Protein AF-W7V278-F1 (afdb_monomer)

pLDDT: mean 83.69, std 14.89, range [32.47, 97.81]

Nearest PDB structures (foldseek):
  5o3w-assembly1_A  TM=3.549E-01  e=1.346E+00  Gypsophila vaccaria
  7jwg-assembly1_C  TM=3.501E-01  e=4.110E+00  Borreliella burgdorferi B31
  8j62-assembly1_H  TM=4.072E-01  e=6.076E+00  Homo sapiens

Foldseek 3Di:
DVVVVVVVVVVVVVVVVVVVVVVVQVQLQDWDWDWEQDPVGWIWIWTAGSRNQWIKIDTPPDRDIDIDRDDDDNVQWAWDDDDPFKTWIWRAPPDPVSAQIKIWMDGVVVRDTDIATDHDLPDPDDADDPVVLLVLQQQCLVALVSLQRRLVSNCLVPVVVLVVVLVCLVVVVCPPCVSRNDDPVVSVVPPSSVSSSCSSVVVNVVCVVVVSPVDD

Sequence (216 aa):
MKNSIYCTKKTLFILITALI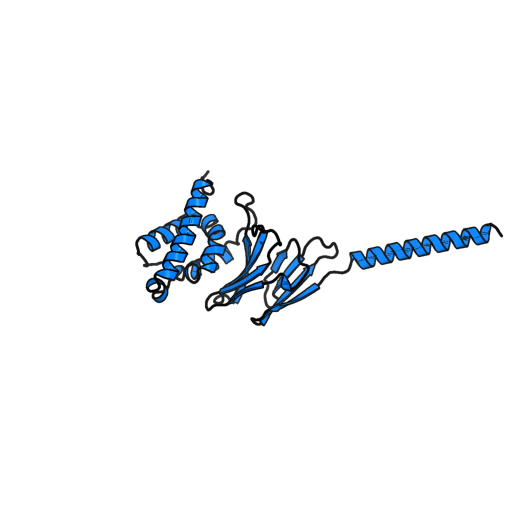VTFIFTGCFVSRTIKIKTEYGDHFTVSCDSLGELYVLRDDNSYFYADLDYFSDKDQLKAVCDNQYIRCYLISDTLEDGYKDLYILKIKEYDEFFSVICGDEKNKSDYMGKENAEKVKRVFLCDDLLVEICIVDLDYLYHDEMVDILDKLTNHEYEELEKYGLTKEMTEDTESLNKKITLIKNWLIKAEINGLHSYD

Structure (mmCIF, N/CA/C/O backbone):
data_AF-W7V278-F1
#
_entry.id   AF-W7V278-F1
#
loop_
_atom_site.group_PDB
_atom_site.id
_atom_site.type_symbol
_atom_site.label_atom_id
_atom_site.label_alt_id
_atom_site.label_comp_id
_atom_site.label_asym_id
_atom_site.label_entity_id
_atom_site.label_seq_id
_atom_site.pdbx_PDB_ins_code
_atom_site.Cartn_x
_atom_site.Cartn_y
_atom_site.Cartn_z
_atom_site.occupancy
_atom_site.B_iso_or_equiv
_atom_site.auth_seq_id
_atom_site.auth_comp_id
_atom_site.auth_asym_id
_atom_site.auth_atom_id
_atom_site.pdbx_PDB_model_num
ATOM 1 N N . MET A 1 1 ? 58.084 0.693 -51.502 1.00 48.91 1 MET A N 1
ATOM 2 C CA . MET A 1 1 ? 57.141 -0.300 -50.924 1.00 48.91 1 MET A CA 1
ATOM 3 C C . MET A 1 1 ? 56.893 -0.162 -49.414 1.00 48.91 1 MET A C 1
ATOM 5 O O . MET A 1 1 ? 55.762 -0.387 -49.013 1.00 48.91 1 MET A O 1
ATOM 9 N N . LYS A 1 2 ? 57.855 0.259 -48.568 1.00 43.94 2 LYS A N 1
ATOM 10 C CA . LYS A 1 2 ? 57.629 0.427 -47.107 1.00 43.94 2 LYS A CA 1
ATOM 11 C C . LYS A 1 2 ? 56.559 1.472 -46.719 1.00 43.94 2 LYS A C 1
ATOM 13 O O . LYS A 1 2 ? 55.797 1.224 -45.792 1.00 43.94 2 LYS A O 1
ATOM 18 N N . ASN A 1 3 ? 56.442 2.585 -47.452 1.00 48.50 3 ASN A N 1
ATOM 19 C CA . ASN A 1 3 ? 55.487 3.662 -47.121 1.00 48.50 3 ASN A CA 1
ATOM 20 C C . ASN A 1 3 ? 54.017 3.316 -47.426 1.00 48.50 3 ASN A C 1
ATOM 22 O O . ASN A 1 3 ? 53.125 3.796 -46.735 1.00 48.50 3 ASN A O 1
ATOM 26 N N . SER A 1 4 ? 53.762 2.453 -48.416 1.00 48.84 4 SER A N 1
ATOM 27 C CA . SER A 1 4 ? 52.403 2.019 -48.776 1.00 48.84 4 SER A CA 1
ATOM 28 C C . SER A 1 4 ? 51.808 1.106 -47.697 1.00 48.84 4 SER A C 1
ATOM 30 O O . SER A 1 4 ? 50.702 1.358 -47.237 1.00 48.84 4 SER A O 1
ATOM 32 N N . ILE A 1 5 ? 52.590 0.146 -47.187 1.00 51.88 5 ILE A N 1
ATOM 33 C CA . ILE A 1 5 ? 52.165 -0.783 -46.124 1.00 51.88 5 ILE A CA 1
ATOM 34 C C . ILE A 1 5 ? 51.910 -0.045 -44.795 1.00 51.88 5 ILE A C 1
ATOM 36 O O . ILE A 1 5 ? 51.002 -0.402 -44.046 1.00 51.88 5 ILE A O 1
ATOM 40 N N . TYR A 1 6 ? 52.689 1.002 -44.498 1.00 51.03 6 TYR A N 1
ATOM 41 C CA . TYR A 1 6 ? 52.523 1.811 -43.283 1.00 51.03 6 TYR A CA 1
ATOM 42 C C . TYR A 1 6 ? 51.236 2.651 -43.312 1.00 51.03 6 TYR A C 1
ATOM 44 O O . TYR A 1 6 ? 50.580 2.812 -42.284 1.00 51.03 6 TYR A O 1
ATOM 52 N N . CYS A 1 7 ? 50.852 3.144 -44.495 1.00 53.34 7 CYS A N 1
ATOM 53 C CA . CYS A 1 7 ? 49.608 3.883 -44.703 1.00 53.34 7 CYS A CA 1
ATOM 54 C C . CYS A 1 7 ? 48.388 2.965 -44.516 1.00 53.34 7 CYS A C 1
ATOM 56 O O . CYS A 1 7 ? 47.494 3.283 -43.738 1.00 53.34 7 CYS A O 1
ATOM 58 N N . THR A 1 8 ? 48.415 1.763 -45.106 1.00 63.44 8 THR A N 1
ATOM 59 C CA . THR A 1 8 ? 47.327 0.775 -44.991 1.00 63.44 8 THR A CA 1
ATOM 60 C C . THR A 1 8 ? 47.098 0.309 -43.550 1.00 63.44 8 THR A C 1
ATOM 62 O O . THR A 1 8 ? 45.954 0.188 -43.120 1.00 63.44 8 THR A O 1
ATOM 65 N N . LYS A 1 9 ? 48.168 0.099 -42.766 1.00 69.38 9 LYS A N 1
ATOM 66 C CA . LYS A 1 9 ? 48.057 -0.282 -41.345 1.00 69.38 9 LYS A CA 1
ATOM 67 C C . LYS A 1 9 ? 47.453 0.827 -40.477 1.00 69.38 9 LYS A C 1
ATOM 69 O O . LYS A 1 9 ? 46.659 0.527 -39.592 1.00 69.38 9 LYS A O 1
ATOM 74 N N . LYS A 1 10 ? 47.793 2.096 -40.738 1.00 72.25 10 LYS A N 1
ATOM 75 C CA . LYS A 1 10 ? 47.199 3.246 -40.034 1.00 72.25 10 LYS A CA 1
ATOM 76 C C . LYS A 1 10 ? 45.716 3.402 -40.358 1.00 72.25 10 LYS A C 1
ATOM 78 O O . LYS A 1 10 ? 44.924 3.575 -39.442 1.00 72.25 10 LYS A O 1
ATOM 83 N N . THR A 1 11 ? 45.335 3.289 -41.629 1.00 77.88 11 THR A N 1
ATOM 84 C CA . THR A 1 11 ? 43.926 3.360 -42.044 1.00 77.88 11 THR A CA 1
ATOM 85 C C . THR A 1 11 ? 43.100 2.226 -41.437 1.00 77.88 11 THR A C 1
ATOM 87 O O . THR A 1 11 ? 42.004 2.474 -40.946 1.00 77.88 11 THR A O 1
ATOM 90 N N . LEU A 1 12 ? 43.642 1.002 -41.396 1.00 82.19 12 LEU A N 1
ATOM 91 C CA . LEU A 1 12 ? 42.982 -0.142 -40.763 1.00 82.19 12 LEU A CA 1
ATOM 92 C C . LEU A 1 12 ? 42.798 0.062 -39.252 1.00 82.19 12 LEU A C 1
ATOM 94 O O . LEU A 1 12 ? 41.722 -0.204 -38.731 1.00 82.19 12 LEU A O 1
ATOM 98 N N . PHE A 1 13 ? 43.818 0.574 -38.557 1.00 83.44 13 PHE A N 1
ATOM 99 C CA . PHE A 1 13 ? 43.720 0.886 -37.130 1.00 83.44 13 PHE A CA 1
ATOM 100 C C . PHE A 1 13 ? 42.654 1.954 -36.851 1.00 83.44 13 PHE A C 1
ATOM 102 O O . PHE A 1 13 ? 41.833 1.770 -35.964 1.00 83.44 13 PHE A O 1
ATOM 109 N N . ILE A 1 14 ? 42.609 3.030 -37.645 1.00 85.75 14 ILE A N 1
ATOM 110 C CA . ILE A 1 14 ? 41.585 4.080 -37.512 1.00 85.75 14 ILE A CA 1
ATOM 111 C C . ILE A 1 14 ? 40.179 3.506 -37.725 1.00 85.75 14 ILE A C 1
ATOM 113 O O . ILE A 1 14 ? 39.280 3.825 -36.956 1.00 85.75 14 ILE A O 1
ATOM 117 N N . LEU A 1 15 ? 39.993 2.636 -38.722 1.00 85.81 15 LEU A N 1
ATOM 118 C CA . LEU A 1 15 ? 38.709 1.979 -38.987 1.00 85.81 15 LEU A CA 1
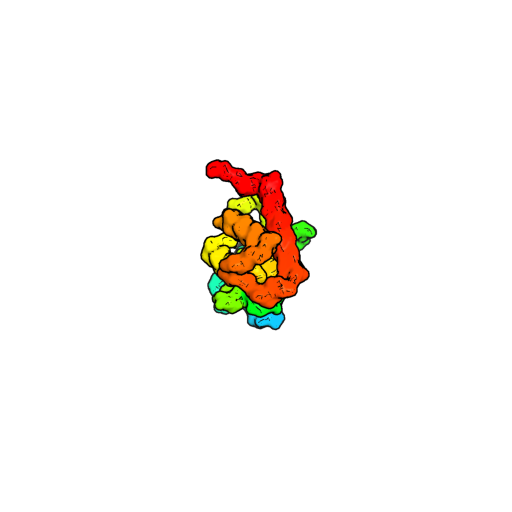ATOM 119 C C . LEU A 1 15 ? 38.277 1.048 -37.850 1.00 85.81 15 LEU A C 1
ATOM 121 O O . LEU A 1 15 ? 37.114 1.078 -37.464 1.00 85.81 15 LEU A O 1
ATOM 125 N N . ILE A 1 16 ? 39.197 0.255 -37.293 1.00 87.06 16 ILE A N 1
ATOM 126 C CA . ILE A 1 16 ? 38.908 -0.627 -36.152 1.00 87.06 16 ILE A CA 1
ATOM 127 C C . ILE A 1 16 ? 38.540 0.204 -34.920 1.00 87.06 16 ILE A C 1
ATOM 129 O O . ILE A 1 16 ? 37.538 -0.081 -34.274 1.00 87.06 16 ILE A O 1
ATOM 133 N N . THR A 1 17 ? 39.296 1.263 -34.620 1.00 84.56 17 THR A N 1
ATOM 134 C CA . THR A 1 17 ? 38.994 2.152 -33.491 1.00 84.56 17 THR A CA 1
ATOM 135 C C . THR A 1 17 ? 37.662 2.870 -33.691 1.00 84.56 17 THR A C 1
ATOM 137 O O . THR A 1 17 ? 36.876 2.941 -32.755 1.00 84.56 17 THR A O 1
ATOM 140 N N . ALA A 1 18 ? 37.359 3.341 -34.905 1.00 84.94 18 ALA A N 1
ATOM 141 C CA . ALA A 1 18 ? 36.064 3.938 -35.223 1.00 84.94 18 ALA A CA 1
ATOM 142 C C . ALA A 1 18 ? 34.916 2.934 -35.046 1.00 84.94 18 ALA A C 1
ATOM 144 O O . ALA A 1 18 ? 33.911 3.287 -34.448 1.00 84.94 18 ALA A O 1
ATOM 145 N N . LEU A 1 19 ? 35.081 1.680 -35.479 1.00 84.94 19 LEU A N 1
ATOM 146 C CA . LEU A 1 19 ? 34.098 0.610 -35.273 1.00 84.94 19 LEU A CA 1
ATOM 147 C C . LEU A 1 19 ? 33.881 0.287 -33.794 1.00 84.94 19 LEU A C 1
ATOM 149 O O . LEU A 1 19 ? 32.740 0.122 -33.382 1.00 84.94 19 LEU A O 1
ATOM 153 N N . ILE A 1 20 ? 34.949 0.225 -32.995 1.00 83.94 20 ILE A N 1
ATOM 154 C CA . ILE A 1 20 ? 34.859 0.003 -31.545 1.00 83.94 20 ILE A CA 1
ATOM 155 C C . ILE A 1 20 ? 34.142 1.178 -30.878 1.00 83.94 20 ILE A C 1
ATOM 157 O O . ILE A 1 20 ? 33.244 0.959 -30.075 1.00 83.94 20 ILE A O 1
ATOM 161 N N . VAL A 1 21 ? 34.486 2.416 -31.244 1.00 81.31 21 VAL A N 1
ATOM 162 C CA . VAL A 1 21 ? 33.807 3.618 -30.745 1.00 81.31 21 VAL A CA 1
ATOM 163 C C . VAL A 1 21 ? 32.337 3.599 -31.154 1.00 81.31 21 VAL A C 1
ATOM 165 O O . VAL A 1 21 ? 31.481 3.757 -30.300 1.00 81.31 21 VAL A O 1
ATOM 168 N N . THR A 1 22 ? 32.003 3.329 -32.416 1.00 78.88 22 THR A N 1
ATOM 169 C CA . THR A 1 22 ? 30.605 3.225 -32.848 1.00 78.88 22 THR A CA 1
ATOM 170 C C . THR A 1 22 ? 29.873 2.113 -32.105 1.00 78.88 22 THR A C 1
ATOM 172 O O . THR A 1 22 ? 28.774 2.367 -31.643 1.00 78.88 22 THR A O 1
ATOM 175 N N . PHE A 1 23 ? 30.477 0.935 -31.924 1.00 74.75 23 PHE A N 1
ATOM 176 C CA . PHE A 1 23 ? 29.878 -0.190 -31.199 1.00 74.75 23 PHE A CA 1
ATOM 177 C C . PHE A 1 23 ? 29.612 0.146 -29.724 1.00 74.75 23 PHE A C 1
ATOM 179 O O . PHE A 1 23 ? 28.499 -0.068 -29.245 1.00 74.75 23 PHE A O 1
ATOM 186 N N . ILE A 1 24 ? 30.597 0.735 -29.033 1.00 69.62 24 ILE A N 1
ATOM 187 C CA . ILE A 1 24 ? 30.465 1.200 -27.645 1.00 69.62 24 ILE A CA 1
ATOM 188 C C . ILE A 1 24 ? 29.371 2.264 -27.555 1.00 69.62 24 ILE A C 1
ATOM 190 O O . ILE A 1 24 ? 28.463 2.125 -26.748 1.00 69.62 24 ILE A O 1
ATOM 194 N N . PHE A 1 25 ? 29.391 3.280 -28.422 1.00 65.75 25 PHE A N 1
ATOM 195 C CA . PHE A 1 25 ? 28.380 4.337 -28.411 1.00 65.75 25 PHE A CA 1
ATOM 196 C C . PHE A 1 25 ? 26.988 3.772 -28.729 1.00 65.75 25 PHE A C 1
ATOM 198 O O . PHE A 1 25 ? 26.041 4.064 -28.015 1.00 65.75 25 PHE A O 1
ATOM 205 N N . THR A 1 26 ? 26.832 2.889 -29.717 1.00 64.31 26 THR A N 1
ATOM 206 C CA . THR A 1 26 ? 25.523 2.275 -29.993 1.00 64.31 26 THR A CA 1
ATOM 207 C C . THR A 1 26 ? 25.019 1.401 -28.850 1.00 64.31 26 THR A C 1
ATOM 209 O O . THR A 1 26 ? 23.813 1.345 -28.664 1.00 64.31 26 THR A O 1
ATOM 212 N N . GLY A 1 27 ? 25.902 0.752 -28.081 1.00 57.94 27 GLY 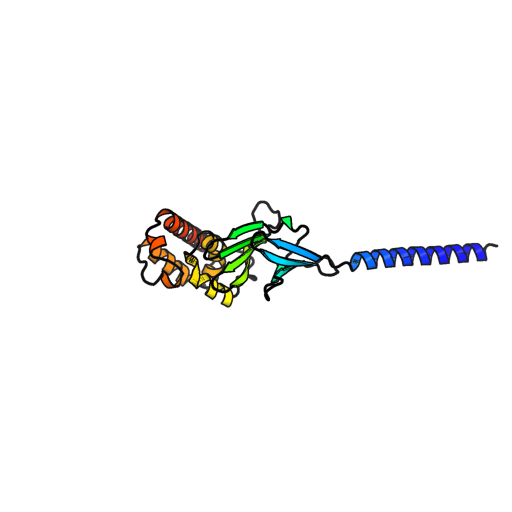A N 1
ATOM 213 C CA . GLY A 1 27 ? 25.526 -0.027 -26.896 1.00 57.94 27 GLY A CA 1
ATOM 214 C C . GLY A 1 27 ? 25.194 0.840 -25.676 1.00 57.94 27 GLY A C 1
ATOM 215 O O . GLY A 1 27 ? 24.276 0.511 -24.936 1.00 57.94 27 GLY A O 1
ATOM 216 N N . CYS A 1 28 ? 25.885 1.971 -25.510 1.00 54.75 28 CYS A N 1
ATOM 217 C CA . CYS A 1 28 ? 25.692 2.935 -24.420 1.00 54.75 28 CYS A CA 1
ATOM 218 C C . CYS A 1 28 ? 24.519 3.912 -24.631 1.00 54.75 28 CYS A C 1
ATOM 220 O O . CYS A 1 28 ? 24.330 4.794 -23.807 1.00 54.75 28 CYS A O 1
ATOM 222 N N . PHE A 1 29 ? 23.763 3.823 -25.731 1.00 54.62 29 PHE A N 1
ATOM 223 C CA . PHE A 1 29 ? 22.619 4.714 -25.997 1.00 54.62 29 PHE A CA 1
ATOM 224 C C . PHE A 1 29 ? 21.306 3.967 -26.259 1.00 54.62 29 PHE A C 1
ATOM 226 O O . PHE A 1 29 ? 20.339 4.569 -26.729 1.00 54.62 29 PHE A O 1
ATOM 233 N N . VAL A 1 30 ? 21.231 2.667 -25.957 1.00 56.81 30 VAL A N 1
ATOM 234 C CA . VAL A 1 30 ? 19.964 1.932 -26.055 1.00 56.81 30 VAL A CA 1
ATOM 235 C C . VAL A 1 30 ? 19.192 2.116 -24.755 1.00 56.81 30 VAL A C 1
ATOM 237 O O . VAL A 1 30 ? 19.409 1.386 -23.792 1.00 56.81 30 VAL A O 1
ATOM 240 N N . SER A 1 31 ? 18.266 3.074 -24.732 1.00 64.56 31 SER A N 1
ATOM 241 C CA . SER A 1 31 ? 17.272 3.139 -23.663 1.00 64.56 31 SER A CA 1
ATOM 242 C C . SER A 1 31 ? 16.451 1.848 -23.670 1.00 64.56 31 SER A C 1
ATOM 244 O O . SER A 1 31 ? 15.816 1.477 -24.664 1.00 64.56 31 SER A O 1
ATOM 246 N N . ARG A 1 32 ? 16.487 1.112 -22.558 1.00 75.50 32 ARG A N 1
ATOM 247 C CA . ARG A 1 32 ? 15.701 -0.113 -22.415 1.00 75.50 32 ARG A CA 1
ATOM 248 C C . ARG A 1 32 ? 14.285 0.276 -22.018 1.00 75.50 32 ARG A C 1
ATOM 250 O O . ARG A 1 32 ? 14.091 0.926 -21.000 1.00 75.50 32 ARG A O 1
ATOM 257 N N . THR A 1 33 ? 13.303 -0.111 -22.825 1.00 88.81 33 THR A N 1
ATOM 258 C CA . THR A 1 33 ? 11.882 0.099 -22.517 1.00 88.81 33 THR A CA 1
ATOM 259 C C . THR A 1 33 ? 11.187 -1.250 -22.411 1.00 88.81 33 THR A C 1
ATOM 261 O O . THR A 1 33 ? 11.252 -2.053 -23.343 1.00 88.81 33 THR A O 1
ATOM 264 N N . ILE A 1 34 ? 10.513 -1.497 -21.293 1.00 91.44 34 ILE A N 1
ATOM 265 C CA . ILE A 1 34 ? 9.701 -2.689 -21.047 1.00 91.44 34 ILE A CA 1
ATOM 266 C C . ILE A 1 34 ? 8.262 -2.228 -20.850 1.00 91.44 34 ILE A C 1
ATOM 268 O O . ILE A 1 34 ? 7.989 -1.368 -20.021 1.00 91.44 34 ILE A O 1
ATOM 272 N N . LYS A 1 35 ? 7.340 -2.799 -21.625 1.00 94.81 35 LYS A N 1
ATOM 273 C CA . LYS A 1 35 ? 5.903 -2.546 -21.487 1.00 94.81 35 LYS A CA 1
ATOM 274 C C . LYS A 1 35 ? 5.245 -3.720 -20.791 1.00 94.81 35 LYS A C 1
ATOM 276 O O . LYS A 1 35 ? 5.479 -4.870 -21.167 1.00 94.81 35 LYS A O 1
ATOM 281 N N . ILE A 1 36 ? 4.406 -3.421 -19.815 1.00 95.75 36 ILE A N 1
ATOM 282 C CA . ILE A 1 36 ? 3.750 -4.390 -18.953 1.00 95.75 36 ILE A CA 1
ATOM 283 C C . ILE A 1 36 ? 2.252 -4.144 -19.047 1.00 95.75 36 ILE A C 1
ATOM 285 O O . ILE A 1 36 ? 1.783 -3.027 -18.864 1.00 95.75 36 ILE A O 1
ATOM 289 N N . LYS A 1 37 ? 1.500 -5.202 -19.338 1.00 96.38 37 LYS A N 1
ATOM 290 C CA . LYS A 1 37 ? 0.045 -5.206 -19.229 1.00 96.38 37 LYS A CA 1
ATOM 291 C C . LYS A 1 37 ? -0.330 -6.193 -18.139 1.00 96.38 37 LYS A C 1
ATOM 293 O O . LYS A 1 37 ? -0.020 -7.377 -18.275 1.00 96.38 37 LYS A O 1
ATOM 298 N N . THR A 1 38 ? -0.954 -5.705 -17.076 1.00 94.81 38 THR A N 1
ATOM 299 C CA . THR A 1 38 ? -1.350 -6.538 -15.941 1.00 94.81 38 THR A CA 1
ATOM 300 C C . THR A 1 38 ? -2.636 -7.304 -16.243 1.00 94.81 38 THR A C 1
ATOM 302 O O . THR A 1 38 ? -3.3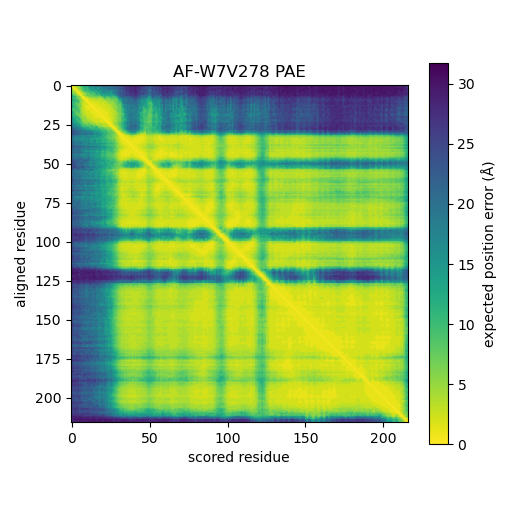66 -6.997 -17.192 1.00 94.81 38 THR A O 1
ATOM 305 N N . GLU A 1 39 ? -2.933 -8.310 -15.422 1.00 92.75 39 GLU A N 1
ATOM 306 C CA . GLU A 1 39 ? -4.180 -9.077 -15.515 1.00 92.75 39 GLU A CA 1
ATOM 307 C C . GLU A 1 39 ? -5.433 -8.223 -15.263 1.00 92.75 39 GLU A C 1
ATOM 309 O O . GLU A 1 39 ? -6.488 -8.497 -15.832 1.00 92.75 39 GLU A O 1
ATOM 314 N N . TYR A 1 40 ? -5.298 -7.134 -14.499 1.00 93.81 40 TYR A N 1
ATOM 315 C CA . TYR A 1 40 ? -6.384 -6.196 -14.209 1.00 93.81 40 TYR A CA 1
ATOM 316 C C . TYR A 1 40 ? -6.550 -5.093 -15.265 1.00 93.81 40 TYR A C 1
ATOM 318 O O . TYR A 1 40 ? -7.383 -4.200 -15.104 1.00 93.81 40 TYR A O 1
ATOM 326 N N . GLY A 1 41 ? -5.773 -5.158 -16.351 1.00 93.19 41 GLY A N 1
ATOM 327 C CA . GLY A 1 41 ? -5.852 -4.228 -17.475 1.00 93.19 41 GLY A CA 1
ATOM 328 C C . GLY A 1 41 ? -5.038 -2.945 -17.315 1.00 93.19 41 GLY A C 1
ATOM 329 O O . GLY A 1 41 ? -5.098 -2.111 -18.216 1.00 93.19 41 GLY A O 1
ATOM 330 N N . ASP A 1 42 ? -4.262 -2.798 -16.237 1.00 95.50 42 ASP A N 1
ATOM 331 C CA . ASP A 1 42 ? -3.362 -1.655 -16.064 1.00 95.50 42 ASP A CA 1
ATOM 332 C C . ASP A 1 42 ? -2.136 -1.803 -16.965 1.00 95.50 42 ASP A C 1
ATOM 334 O O . ASP A 1 42 ? -1.671 -2.913 -17.259 1.00 95.50 42 ASP A O 1
ATOM 338 N N . HIS A 1 43 ? -1.639 -0.673 -17.454 1.00 96.19 43 HIS A N 1
ATOM 339 C CA . HIS A 1 43 ? -0.562 -0.618 -18.428 1.00 96.19 43 HIS A CA 1
ATOM 340 C C . HIS A 1 43 ? 0.584 0.194 -17.842 1.00 96.19 43 HIS A C 1
ATOM 342 O O . HIS A 1 43 ? 0.429 1.384 -17.598 1.00 96.19 43 HIS A O 1
ATOM 348 N N . PHE A 1 44 ? 1.732 -0.444 -17.652 1.00 96.25 44 PHE A N 1
ATOM 349 C CA . PHE A 1 44 ? 2.925 0.221 -17.156 1.00 96.25 44 PHE A CA 1
ATOM 350 C C . PHE A 1 44 ? 4.040 0.196 -18.192 1.00 96.25 44 PHE A C 1
ATOM 352 O O . PHE A 1 44 ? 4.257 -0.806 -18.881 1.00 96.25 44 PHE A O 1
ATOM 359 N N . THR A 1 45 ? 4.810 1.274 -18.243 1.00 95.44 45 THR A N 1
ATOM 360 C CA . THR A 1 45 ? 6.055 1.348 -18.999 1.00 95.44 45 THR A CA 1
ATOM 361 C C . THR A 1 45 ? 7.212 1.556 -18.033 1.00 95.44 45 THR A C 1
ATOM 363 O O . THR A 1 45 ? 7.241 2.535 -17.294 1.00 95.44 45 THR A O 1
ATOM 366 N N . VAL A 1 46 ? 8.193 0.655 -18.071 1.00 93.12 46 VAL A N 1
ATOM 367 C CA . VAL A 1 46 ? 9.483 0.839 -17.405 1.00 93.12 46 VAL A CA 1
ATOM 368 C C . VAL A 1 46 ? 10.502 1.291 -18.434 1.00 93.12 46 VAL A C 1
ATOM 370 O O . VAL A 1 46 ? 10.758 0.584 -19.411 1.00 93.12 46 VAL A O 1
ATOM 373 N N . SER A 1 47 ? 11.091 2.460 -18.221 1.00 91.06 47 SER A N 1
ATOM 374 C CA . SER A 1 47 ? 12.173 2.988 -19.049 1.00 91.06 47 SER A CA 1
ATOM 375 C C . SER A 1 47 ? 13.447 3.125 -18.235 1.00 91.06 47 SER A C 1
ATOM 377 O O . SER A 1 47 ? 13.411 3.675 -17.140 1.00 91.06 47 SER A O 1
ATOM 379 N N . CYS A 1 48 ? 14.561 2.676 -18.796 1.00 86.94 48 CYS A N 1
ATOM 380 C CA . CYS A 1 48 ? 15.888 2.930 -18.266 1.00 86.94 48 CYS A CA 1
ATOM 381 C C . CYS A 1 48 ? 16.534 4.089 -19.029 1.00 86.94 48 CYS A C 1
ATOM 383 O O . CYS A 1 48 ? 16.373 4.189 -20.256 1.00 86.94 48 CYS A O 1
ATOM 385 N N . ASP A 1 49 ? 17.241 4.962 -18.314 1.00 77.31 49 ASP A N 1
ATOM 386 C CA . ASP A 1 49 ? 18.030 6.010 -18.951 1.00 77.31 49 ASP A CA 1
ATOM 387 C C . ASP A 1 49 ? 19.139 5.430 -19.852 1.00 77.31 49 ASP A C 1
ATOM 389 O O . ASP A 1 49 ? 19.394 4.225 -19.898 1.00 77.31 49 ASP A O 1
ATOM 393 N N . SER A 1 50 ? 19.789 6.290 -20.640 1.00 68.56 50 SE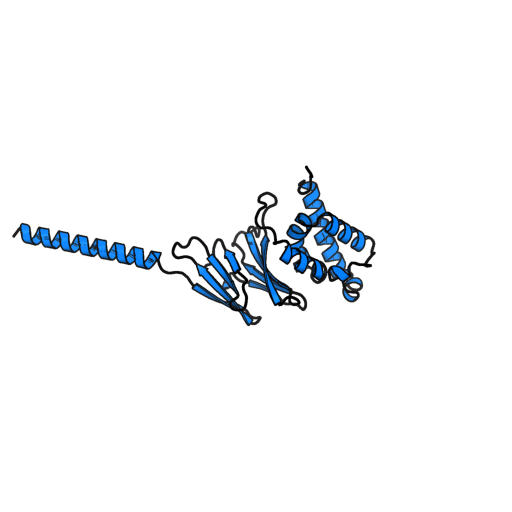R A N 1
ATOM 394 C CA . SER A 1 50 ? 20.839 5.842 -21.563 1.00 68.56 50 SER A CA 1
ATOM 395 C C . SER A 1 50 ? 22.053 5.237 -20.854 1.00 68.56 50 SER A C 1
ATOM 397 O O . SER A 1 50 ? 22.810 4.515 -21.491 1.00 68.56 50 SER A O 1
ATOM 399 N N . LEU A 1 51 ? 22.262 5.536 -19.569 1.00 66.81 51 LEU A N 1
ATOM 400 C CA . LEU A 1 51 ? 23.426 5.077 -18.813 1.00 66.81 51 LEU A CA 1
ATOM 401 C C . LEU A 1 51 ? 23.162 3.776 -18.049 1.00 66.81 51 LEU A C 1
ATOM 403 O O . LEU A 1 51 ? 24.114 3.146 -17.593 1.00 66.81 51 LEU A O 1
ATOM 407 N N . GLY A 1 52 ? 21.909 3.323 -17.978 1.00 66.69 52 GLY A N 1
ATOM 408 C CA . GLY A 1 52 ? 21.556 2.135 -17.212 1.00 66.69 52 GLY A CA 1
ATOM 409 C C . GLY A 1 52 ? 21.415 2.400 -15.711 1.00 66.69 52 GLY A C 1
ATOM 410 O O . GLY A 1 52 ? 21.373 1.436 -14.951 1.00 66.69 52 GLY A O 1
ATOM 411 N N . GLU A 1 53 ? 21.425 3.669 -15.290 1.00 69.44 53 GLU A N 1
ATOM 412 C CA . GLU A 1 53 ? 21.629 4.069 -13.890 1.00 69.44 53 GLU A CA 1
ATOM 413 C C . GLU A 1 53 ? 20.316 4.223 -13.121 1.00 69.44 53 GLU A C 1
ATOM 415 O O . GLU A 1 53 ? 20.294 4.000 -11.915 1.00 69.44 53 GLU A O 1
ATOM 420 N N . LEU A 1 54 ? 19.226 4.560 -13.813 1.00 80.12 54 LEU A N 1
ATOM 421 C CA . LEU A 1 54 ? 17.908 4.715 -13.208 1.00 80.12 54 LEU A CA 1
ATOM 422 C C . LEU A 1 54 ? 16.828 4.064 -14.069 1.00 80.12 54 LEU A C 1
ATOM 424 O O . LEU A 1 54 ? 16.725 4.318 -15.276 1.00 80.12 54 LEU A O 1
ATOM 428 N N . TYR A 1 55 ? 15.993 3.248 -13.429 1.00 87.62 55 TYR A N 1
ATOM 429 C CA . TYR A 1 55 ? 14.766 2.732 -14.015 1.00 87.62 55 TYR A CA 1
ATOM 430 C C . TYR A 1 55 ? 13.593 3.560 -13.503 1.00 87.62 55 TYR A C 1
ATOM 432 O O . TYR A 1 55 ? 13.488 3.841 -12.318 1.00 87.62 55 TYR A O 1
ATOM 440 N N . VAL A 1 56 ? 12.692 3.941 -14.400 1.00 89.81 56 VAL A N 1
ATOM 441 C CA . VAL A 1 56 ? 11.474 4.671 -14.048 1.00 89.81 56 VAL A CA 1
ATOM 442 C C . VAL A 1 56 ? 10.287 3.860 -14.526 1.00 89.81 56 VAL A C 1
ATOM 444 O O . VAL A 1 56 ? 10.128 3.647 -15.731 1.00 89.81 56 VAL A O 1
ATOM 447 N N . LEU A 1 57 ? 9.460 3.410 -13.587 1.00 92.69 57 LEU A N 1
ATOM 448 C CA . LEU A 1 57 ? 8.143 2.848 -13.852 1.00 92.69 57 LEU A CA 1
ATOM 449 C C . LEU A 1 57 ? 7.145 3.991 -14.009 1.00 92.69 57 LEU A C 1
ATOM 451 O O . LEU A 1 57 ? 7.145 4.923 -13.214 1.00 92.69 57 LEU A O 1
ATOM 455 N N . ARG A 1 58 ? 6.271 3.911 -15.008 1.00 94.56 58 ARG A N 1
ATOM 456 C CA . ARG A 1 58 ? 5.164 4.851 -15.213 1.00 94.56 58 ARG A CA 1
ATOM 457 C C . ARG A 1 58 ? 3.894 4.090 -15.521 1.00 94.56 58 ARG A C 1
ATOM 459 O O . ARG A 1 58 ? 3.958 3.091 -16.234 1.00 94.56 58 ARG A O 1
ATOM 466 N N . ASP A 1 59 ? 2.765 4.567 -15.019 1.00 95.12 59 ASP A N 1
ATOM 467 C CA . ASP A 1 59 ? 1.465 4.162 -15.555 1.00 95.12 59 ASP A CA 1
ATOM 468 C C . ASP A 1 59 ? 1.220 4.903 -16.876 1.00 95.12 59 ASP A C 1
ATOM 470 O O . ASP A 1 59 ? 1.444 6.107 -16.981 1.00 95.12 59 ASP A O 1
ATOM 474 N N . ASP A 1 60 ? 0.768 4.185 -17.900 1.00 93.56 60 ASP A N 1
ATOM 475 C CA . ASP A 1 60 ? 0.515 4.754 -19.225 1.00 93.56 60 ASP A CA 1
ATOM 476 C C . ASP A 1 60 ? -0.740 5.650 -19.237 1.00 93.56 60 ASP A C 1
ATOM 478 O O . ASP A 1 60 ? -0.917 6.445 -20.164 1.00 93.56 60 ASP A O 1
ATOM 482 N N . ASN A 1 61 ? -1.622 5.515 -18.237 1.00 91.69 61 ASN A N 1
ATOM 483 C CA . ASN A 1 61 ? -2.928 6.184 -18.192 1.00 91.69 61 ASN A CA 1
ATOM 484 C C . ASN A 1 61 ? -3.039 7.298 -17.139 1.00 91.69 61 ASN A C 1
ATOM 486 O O . ASN A 1 61 ? -4.079 7.953 -17.065 1.00 91.69 61 ASN A O 1
ATOM 490 N N . SER A 1 62 ? -1.996 7.544 -16.347 1.00 89.31 62 SER A N 1
ATOM 491 C CA . SER A 1 62 ? -1.982 8.587 -15.318 1.00 89.31 62 SER A CA 1
ATOM 492 C C . SER A 1 62 ? -0.615 9.267 -15.221 1.00 89.31 62 SER A C 1
ATOM 494 O O . SER A 1 62 ? 0.304 8.990 -15.988 1.00 89.31 62 SER A O 1
ATOM 496 N N . TYR A 1 63 ? -0.485 10.209 -14.286 1.00 89.38 63 TYR A N 1
ATOM 497 C CA . TYR A 1 63 ? 0.787 10.873 -13.989 1.00 89.38 63 TYR A CA 1
ATOM 498 C C . TYR A 1 63 ? 1.662 10.092 -13.004 1.00 89.38 63 TYR A C 1
ATOM 500 O O . TYR A 1 63 ? 2.721 10.587 -12.619 1.00 89.38 63 TYR A O 1
ATOM 508 N N . PHE A 1 64 ? 1.238 8.898 -12.584 1.00 92.00 64 PHE A N 1
ATOM 509 C CA . PHE A 1 64 ? 2.009 8.085 -11.658 1.00 92.00 64 PHE A CA 1
ATOM 510 C C . PHE A 1 64 ? 3.339 7.645 -12.273 1.00 92.00 64 PHE A C 1
ATOM 512 O O . PHE A 1 64 ? 3.397 7.107 -13.384 1.00 92.00 64 PHE A O 1
ATOM 519 N N . TYR A 1 65 ? 4.403 7.826 -11.497 1.00 91.38 65 TYR A N 1
ATOM 520 C CA . TYR A 1 65 ? 5.698 7.227 -11.748 1.00 91.38 65 TYR A CA 1
ATOM 521 C C . TYR A 1 65 ? 6.371 6.848 -10.430 1.00 91.38 65 TYR A C 1
ATOM 523 O O . TYR A 1 65 ? 6.088 7.440 -9.390 1.00 91.38 65 TYR A O 1
ATOM 531 N N . ALA A 1 66 ? 7.266 5.870 -10.499 1.00 89.31 66 ALA A N 1
ATOM 532 C CA . ALA A 1 66 ? 8.121 5.467 -9.396 1.00 89.31 66 ALA A CA 1
ATOM 533 C C . ALA A 1 66 ? 9.529 5.182 -9.917 1.00 89.31 66 ALA A C 1
ATOM 535 O O . ALA A 1 66 ? 9.702 4.591 -10.990 1.00 89.31 66 ALA A O 1
ATOM 536 N N . ASP A 1 67 ? 10.517 5.611 -9.145 1.00 86.25 67 ASP A N 1
ATOM 537 C CA . ASP A 1 67 ? 11.918 5.321 -9.404 1.00 86.25 67 ASP A CA 1
ATOM 538 C C . ASP A 1 67 ? 12.252 3.915 -8.894 1.00 86.25 67 ASP A C 1
ATOM 540 O O . ASP A 1 67 ? 11.738 3.455 -7.874 1.00 86.25 67 ASP A O 1
ATOM 544 N N . LEU A 1 68 ? 13.084 3.210 -9.651 1.00 83.38 68 LEU A N 1
ATOM 545 C CA . LEU A 1 68 ? 13.490 1.836 -9.407 1.00 83.38 68 LEU A CA 1
ATOM 546 C C . LEU A 1 68 ? 15.010 1.738 -9.520 1.00 83.38 68 LEU A C 1
ATOM 548 O O . LEU A 1 68 ? 15.599 2.172 -10.515 1.00 83.38 68 LEU A O 1
ATOM 552 N N . ASP A 1 69 ? 15.624 1.077 -8.541 1.00 78.50 69 ASP A N 1
ATOM 553 C CA . ASP A 1 69 ? 17.058 0.776 -8.563 1.00 78.50 69 ASP A CA 1
ATOM 554 C C . ASP A 1 69 ? 17.400 -0.194 -9.708 1.00 78.50 69 ASP A C 1
ATOM 556 O O . ASP A 1 69 ? 18.411 -0.045 -10.397 1.00 78.50 69 ASP A O 1
ATOM 560 N N . TYR A 1 70 ? 16.537 -1.185 -9.958 1.00 82.12 70 TYR A N 1
ATOM 561 C CA . TYR A 1 70 ? 16.746 -2.170 -11.013 1.00 82.12 70 TYR A CA 1
ATOM 562 C C . TYR A 1 70 ? 15.441 -2.766 -11.540 1.00 82.12 70 TYR A C 1
ATOM 564 O O . TYR A 1 70 ? 14.562 -3.166 -10.778 1.00 82.12 70 TYR A O 1
ATOM 572 N N . PHE A 1 71 ? 15.335 -2.908 -12.866 1.00 84.81 71 PHE A N 1
ATOM 573 C CA . PHE A 1 71 ? 14.223 -3.625 -13.486 1.00 84.81 71 PHE A CA 1
ATOM 574 C C . PHE A 1 71 ? 14.618 -4.269 -14.818 1.00 84.81 71 PHE A C 1
ATOM 576 O O . PHE A 1 71 ? 14.938 -3.613 -15.808 1.00 84.81 71 PHE A O 1
ATOM 583 N N . SER A 1 72 ? 14.573 -5.592 -14.870 1.00 84.19 72 SER A N 1
ATOM 584 C CA . SER A 1 72 ? 15.072 -6.380 -15.995 1.00 84.19 72 SER A CA 1
ATOM 585 C C . SER A 1 72 ? 14.018 -7.219 -16.692 1.00 84.19 72 SER A C 1
ATOM 587 O O . SER A 1 72 ? 14.192 -7.519 -17.876 1.00 84.19 72 SER A O 1
ATOM 589 N N . ASP A 1 73 ? 12.942 -7.570 -15.997 1.00 85.81 73 ASP A N 1
ATOM 590 C CA . ASP A 1 73 ? 11.883 -8.416 -16.523 1.00 85.81 73 ASP A CA 1
ATOM 591 C C . ASP A 1 73 ? 10.519 -7.938 -16.025 1.00 85.81 73 ASP A C 1
ATOM 593 O O . ASP A 1 73 ? 10.360 -7.568 -14.865 1.00 85.81 73 ASP A O 1
ATOM 597 N N . LYS A 1 74 ? 9.518 -7.989 -16.906 1.00 88.62 74 LYS A N 1
ATOM 598 C CA . LYS A 1 74 ? 8.119 -7.703 -16.570 1.00 88.62 74 LYS A CA 1
ATOM 599 C C . LYS A 1 74 ? 7.596 -8.606 -15.447 1.00 88.62 74 LYS A C 1
ATOM 601 O O . LYS A 1 74 ? 6.734 -8.165 -14.697 1.00 88.62 74 LYS A O 1
ATOM 606 N N . ASP A 1 75 ? 8.129 -9.822 -15.314 1.00 88.56 75 ASP A N 1
ATOM 607 C CA . ASP A 1 75 ? 7.703 -10.801 -14.309 1.00 88.56 75 ASP A CA 1
ATOM 608 C C . ASP A 1 75 ? 8.151 -10.402 -12.883 1.00 88.56 75 ASP A C 1
ATOM 610 O O . ASP A 1 75 ? 7.729 -11.017 -11.900 1.00 88.56 75 ASP A O 1
ATOM 614 N N . GLN A 1 76 ? 8.977 -9.352 -12.749 1.00 89.50 76 GLN A N 1
ATOM 615 C CA . GLN A 1 76 ? 9.278 -8.723 -11.459 1.00 89.50 76 GLN A CA 1
ATOM 616 C C . GLN A 1 76 ? 8.081 -7.957 -10.886 1.00 89.50 76 GLN A C 1
ATOM 618 O O . GLN A 1 76 ? 7.989 -7.840 -9.668 1.00 89.50 76 GLN A O 1
ATOM 623 N N . LEU A 1 77 ? 7.165 -7.464 -11.730 1.00 92.56 77 LEU A N 1
ATOM 624 C CA . LEU A 1 77 ? 5.921 -6.848 -11.276 1.00 92.56 77 LEU A CA 1
ATOM 625 C C . LEU A 1 77 ? 4.886 -7.942 -11.005 1.00 92.56 77 LEU A C 1
ATOM 627 O O . LEU A 1 77 ? 4.373 -8.572 -11.932 1.00 92.56 77 LEU A O 1
ATOM 631 N N . LYS A 1 78 ? 4.544 -8.142 -9.734 1.00 93.62 78 LYS A N 1
ATOM 632 C CA . LYS A 1 78 ? 3.585 -9.163 -9.302 1.00 93.62 78 LYS A CA 1
ATOM 633 C C . LYS A 1 78 ? 2.312 -8.526 -8.776 1.00 93.62 78 LYS A C 1
ATOM 635 O O . LYS A 1 78 ? 2.364 -7.565 -8.017 1.00 93.62 78 LYS A O 1
ATOM 640 N N . ALA A 1 79 ? 1.166 -9.081 -9.153 1.00 94.81 79 ALA A N 1
ATOM 641 C CA . ALA A 1 79 ? -0.099 -8.754 -8.511 1.00 94.81 79 ALA A CA 1
ATOM 642 C C . ALA A 1 79 ? -0.105 -9.286 -7.073 1.00 94.81 79 ALA A C 1
ATOM 644 O O . ALA A 1 79 ? 0.221 -10.451 -6.844 1.00 94.81 79 ALA A O 1
ATOM 645 N N . VAL A 1 80 ? -0.473 -8.426 -6.123 1.00 93.50 80 VAL A N 1
ATOM 646 C CA . VAL A 1 80 ? -0.628 -8.788 -4.708 1.00 93.50 80 VAL A CA 1
ATOM 647 C C . VAL A 1 80 ? -2.107 -8.925 -4.374 1.00 93.50 80 VAL A C 1
ATOM 649 O O . VAL A 1 80 ? -2.526 -9.943 -3.828 1.00 93.50 80 VAL A O 1
ATOM 652 N N . CYS A 1 81 ? -2.917 -7.928 -4.743 1.00 92.62 81 CYS A N 1
ATOM 653 C CA . CYS A 1 81 ? -4.364 -7.983 -4.565 1.00 92.62 81 CYS A CA 1
ATOM 654 C C . CYS A 1 81 ? -5.117 -7.064 -5.540 1.00 92.62 81 CYS A C 1
ATOM 656 O O . CYS A 1 81 ? -4.604 -6.036 -5.983 1.00 92.62 81 CYS A O 1
ATOM 658 N N . ASP A 1 82 ? -6.380 -7.399 -5.802 1.00 95.19 82 ASP A N 1
ATOM 659 C CA . ASP A 1 82 ? -7.374 -6.512 -6.411 1.00 95.19 82 ASP A CA 1
ATOM 660 C C . ASP A 1 82 ? -8.725 -6.762 -5.732 1.00 95.19 82 ASP A C 1
ATOM 662 O O . ASP A 1 82 ? -9.395 -7.757 -6.001 1.00 95.19 82 ASP A O 1
ATOM 666 N N . ASN A 1 83 ? -9.119 -5.880 -4.813 1.00 91.56 83 ASN A N 1
ATOM 667 C CA . ASN A 1 83 ? -10.384 -5.978 -4.079 1.00 91.56 83 ASN A CA 1
ATOM 668 C C . ASN A 1 83 ? -11.238 -4.722 -4.288 1.00 91.56 83 ASN A C 1
ATOM 670 O O . ASN A 1 83 ? -10.947 -3.913 -5.160 1.00 91.56 83 ASN A O 1
ATOM 674 N N . GLN A 1 84 ? -12.339 -4.555 -3.558 1.00 90.19 84 GLN A N 1
ATOM 675 C CA . GLN A 1 84 ? -13.241 -3.419 -3.786 1.00 90.19 84 GLN A CA 1
ATOM 676 C C . GLN A 1 84 ? -12.636 -2.045 -3.443 1.00 90.19 84 GLN A C 1
ATOM 678 O O . GLN A 1 84 ? -13.077 -1.044 -4.002 1.00 90.19 84 GLN A O 1
ATOM 683 N N . TYR A 1 85 ? -11.621 -1.992 -2.579 1.00 89.50 85 TYR A N 1
ATOM 684 C CA . TYR A 1 85 ? -11.018 -0.751 -2.088 1.00 89.50 85 TYR A CA 1
ATOM 685 C C . TYR A 1 85 ? -9.683 -0.448 -2.753 1.00 89.50 85 TYR A C 1
ATOM 687 O O . TYR A 1 85 ? -9.427 0.692 -3.144 1.00 89.50 85 TYR A O 1
ATOM 695 N N . ILE A 1 86 ? -8.839 -1.470 -2.889 1.00 92.81 86 ILE A N 1
ATOM 696 C CA . ILE A 1 86 ? -7.459 -1.310 -3.324 1.00 92.81 86 ILE A CA 1
ATOM 697 C C . ILE A 1 86 ? -7.089 -2.284 -4.436 1.00 92.81 86 ILE A C 1
ATOM 699 O O . ILE A 1 86 ? -7.616 -3.394 -4.551 1.00 92.81 86 ILE A O 1
ATOM 703 N N . ARG A 1 87 ? -6.126 -1.852 -5.242 1.00 95.44 87 ARG A N 1
ATOM 704 C CA . ARG A 1 87 ? -5.339 -2.699 -6.131 1.00 95.44 87 ARG A CA 1
ATOM 705 C C . ARG A 1 87 ? -3.871 -2.518 -5.788 1.00 95.44 87 ARG A C 1
ATOM 707 O O . ARG A 1 87 ? -3.429 -1.388 -5.597 1.00 95.44 87 ARG A O 1
ATOM 714 N N . CYS A 1 88 ? -3.133 -3.615 -5.705 1.00 94.44 88 CYS A N 1
ATOM 715 C CA . CYS A 1 88 ? -1.754 -3.612 -5.249 1.00 94.44 88 CYS A CA 1
ATOM 716 C C . CYS A 1 88 ? -0.877 -4.488 -6.141 1.00 94.44 88 CYS A C 1
ATOM 718 O O . CYS A 1 88 ? -1.211 -5.643 -6.431 1.00 94.44 88 CYS A O 1
ATOM 720 N N . TYR A 1 89 ? 0.266 -3.933 -6.527 1.00 95.25 89 TYR A N 1
ATOM 721 C CA . TYR A 1 89 ? 1.361 -4.652 -7.154 1.00 95.25 89 TYR A CA 1
ATOM 722 C C . TYR A 1 89 ? 2.621 -4.534 -6.307 1.00 95.25 89 TYR A C 1
ATOM 724 O O . TYR A 1 89 ? 2.788 -3.564 -5.575 1.00 95.25 89 TYR A O 1
ATOM 732 N N . LEU A 1 90 ? 3.516 -5.501 -6.454 1.00 92.25 90 LEU A N 1
ATOM 733 C CA . LEU A 1 90 ? 4.803 -5.545 -5.782 1.00 92.25 90 LEU A CA 1
ATOM 734 C C . LEU A 1 90 ? 5.914 -5.722 -6.814 1.00 92.25 90 LEU A C 1
ATOM 736 O O . LEU A 1 90 ? 5.828 -6.596 -7.681 1.00 92.25 90 LEU A O 1
ATOM 740 N N . ILE A 1 91 ? 6.957 -4.909 -6.692 1.00 89.94 91 ILE A N 1
ATOM 741 C CA . ILE A 1 91 ? 8.260 -5.131 -7.311 1.00 89.94 91 ILE A CA 1
ATOM 742 C C . ILE A 1 91 ? 9.235 -5.419 -6.174 1.00 89.94 91 ILE A C 1
ATOM 744 O O . ILE A 1 91 ? 9.566 -4.516 -5.411 1.00 89.94 91 ILE A O 1
ATOM 748 N N . SER A 1 92 ? 9.684 -6.668 -6.060 1.00 81.25 92 SER A N 1
ATOM 749 C CA . SER A 1 92 ? 10.679 -7.039 -5.049 1.00 81.25 92 SER A CA 1
ATOM 750 C C . SER A 1 92 ? 12.101 -6.856 -5.568 1.00 81.25 92 SER A C 1
ATOM 752 O O . SER A 1 92 ? 12.397 -7.251 -6.703 1.00 81.25 92 SER A O 1
ATOM 754 N N . ASP A 1 93 ? 13.005 -6.368 -4.716 1.00 67.12 93 ASP A N 1
ATOM 755 C CA . ASP A 1 93 ? 14.432 -6.166 -5.043 1.00 67.12 93 ASP A CA 1
ATOM 756 C C . ASP A 1 93 ? 15.251 -7.478 -4.986 1.00 67.12 93 ASP A C 1
ATOM 758 O O . ASP A 1 93 ? 16.472 -7.502 -4.877 1.00 67.12 93 ASP A O 1
ATOM 762 N N . THR A 1 94 ? 14.586 -8.637 -5.069 1.00 59.91 94 THR A N 1
ATOM 763 C CA . THR A 1 94 ? 15.175 -9.996 -5.038 1.00 59.91 94 THR A CA 1
ATOM 764 C C . THR A 1 94 ? 15.961 -10.377 -3.772 1.00 59.91 94 THR A C 1
ATOM 766 O O . THR A 1 94 ? 16.439 -11.509 -3.686 1.00 59.91 94 THR A O 1
ATOM 769 N N . LEU A 1 95 ? 16.058 -9.489 -2.779 1.00 56.16 95 LEU A N 1
ATOM 770 C CA . LEU A 1 95 ? 16.630 -9.772 -1.462 1.00 56.16 95 LEU A CA 1
ATOM 771 C C . LEU A 1 95 ? 15.647 -10.584 -0.602 1.00 56.16 95 LEU A C 1
ATOM 773 O O . LEU A 1 95 ? 14.432 -10.412 -0.685 1.00 56.16 95 LEU A O 1
ATOM 777 N N . GLU A 1 96 ? 16.172 -11.505 0.215 1.00 50.62 96 GLU A N 1
ATOM 778 C CA . GLU A 1 96 ? 15.359 -12.454 1.001 1.00 50.62 96 GLU A CA 1
ATOM 779 C C . GLU A 1 96 ? 14.546 -11.799 2.133 1.00 50.62 96 GLU A C 1
ATOM 781 O O . GLU A 1 96 ? 13.623 -12.420 2.654 1.00 50.62 96 GLU A O 1
ATOM 786 N N . ASP A 1 97 ? 14.866 -10.565 2.521 1.00 54.78 97 ASP A N 1
ATOM 787 C CA . ASP A 1 97 ? 14.237 -9.838 3.627 1.00 54.78 97 ASP A CA 1
ATOM 788 C C . ASP A 1 97 ? 13.165 -8.823 3.188 1.00 54.78 97 ASP A C 1
ATOM 790 O O . ASP A 1 97 ? 12.575 -8.164 4.045 1.00 54.78 97 ASP A O 1
ATOM 794 N N . GLY A 1 98 ? 12.887 -8.702 1.881 1.00 56.88 98 GLY A N 1
ATOM 795 C CA . GLY A 1 98 ? 11.929 -7.723 1.345 1.00 56.88 98 GLY A CA 1
ATOM 796 C C . GLY A 1 98 ? 12.390 -6.268 1.503 1.00 56.88 98 GLY A C 1
ATOM 797 O O . GLY A 1 98 ? 11.588 -5.338 1.408 1.00 56.88 98 GLY A O 1
ATOM 798 N N . TYR A 1 99 ? 13.676 -6.053 1.790 1.00 56.97 99 TYR A N 1
ATOM 799 C CA . TYR A 1 99 ? 14.268 -4.726 1.859 1.00 56.97 99 TYR A CA 1
ATOM 800 C C . TYR A 1 99 ? 14.215 -4.057 0.479 1.00 56.97 99 TYR A C 1
ATOM 802 O O . TYR A 1 99 ? 14.674 -4.639 -0.501 1.00 56.97 99 TYR A O 1
ATOM 810 N N . LYS A 1 100 ? 13.678 -2.827 0.428 1.00 69.50 100 LYS A N 1
ATOM 811 C CA . LYS A 1 100 ? 13.419 -2.025 -0.786 1.00 69.50 100 LYS A CA 1
ATOM 812 C C . LYS A 1 100 ? 12.331 -2.559 -1.716 1.00 69.50 100 LYS A C 1
ATOM 814 O O . LYS A 1 100 ? 12.222 -2.107 -2.855 1.00 69.50 100 LYS A O 1
ATOM 819 N N . ASP A 1 101 ? 11.488 -3.461 -1.229 1.00 81.62 101 ASP A N 1
ATOM 820 C CA . ASP A 1 101 ? 10.292 -3.856 -1.961 1.00 81.62 101 ASP A CA 1
ATOM 821 C C . ASP A 1 101 ? 9.405 -2.628 -2.229 1.00 81.62 101 ASP A C 1
ATOM 823 O O . ASP A 1 101 ? 9.083 -1.858 -1.322 1.00 81.62 101 ASP A O 1
ATOM 827 N N . LEU A 1 102 ? 9.031 -2.430 -3.495 1.00 88.12 102 LEU A N 1
ATOM 828 C CA . LEU A 1 102 ? 8.168 -1.336 -3.924 1.00 88.12 102 LEU A CA 1
ATOM 829 C C . LEU A 1 102 ? 6.746 -1.853 -4.111 1.00 88.12 102 LEU A C 1
ATOM 831 O O . LEU A 1 102 ? 6.449 -2.575 -5.070 1.00 88.12 102 LEU A O 1
ATOM 835 N N . TYR A 1 103 ? 5.845 -1.409 -3.245 1.00 91.25 103 TYR A N 1
ATOM 836 C CA . TYR A 1 103 ? 4.416 -1.557 -3.449 1.00 91.25 103 TYR A CA 1
ATOM 837 C C . TYR A 1 103 ? 3.893 -0.432 -4.334 1.00 91.25 103 TYR A C 1
ATOM 839 O O . TYR A 1 103 ? 4.137 0.741 -4.076 1.00 91.25 103 TYR A O 1
ATOM 847 N N . ILE A 1 104 ? 3.138 -0.786 -5.368 1.00 93.56 104 ILE A N 1
ATOM 848 C CA . ILE A 1 104 ? 2.390 0.144 -6.217 1.00 93.56 104 ILE A CA 1
ATOM 849 C C . ILE A 1 104 ? 0.920 -0.042 -5.867 1.00 93.56 104 ILE A C 1
ATOM 851 O O . ILE A 1 104 ? 0.307 -1.059 -6.200 1.00 93.56 104 ILE A O 1
ATOM 855 N N . LEU A 1 105 ? 0.368 0.933 -5.160 1.00 92.88 105 LEU A N 1
ATOM 856 C CA . LEU A 1 105 ? -0.982 0.912 -4.624 1.00 92.88 105 LEU A CA 1
ATOM 857 C C . LEU A 1 105 ? -1.882 1.842 -5.424 1.00 92.88 105 LEU A C 1
ATOM 859 O O . LEU A 1 105 ? -1.502 2.955 -5.770 1.00 92.88 105 LEU A O 1
ATOM 863 N N . LYS A 1 106 ? -3.110 1.395 -5.666 1.00 93.50 106 LYS A N 1
ATOM 864 C CA . LYS A 1 106 ? -4.200 2.216 -6.181 1.00 93.50 106 LYS A CA 1
ATOM 865 C C . LYS A 1 106 ? -5.384 2.127 -5.252 1.00 93.50 106 LYS A C 1
ATOM 867 O O . LYS A 1 106 ? -5.929 1.043 -5.047 1.00 93.50 106 LYS A O 1
ATOM 872 N N . ILE A 1 107 ? -5.808 3.274 -4.741 1.00 91.50 107 ILE A N 1
ATOM 873 C CA . ILE A 1 107 ? -7.084 3.389 -4.038 1.00 91.50 107 ILE A CA 1
ATOM 874 C C . ILE A 1 107 ? -8.159 3.606 -5.097 1.00 91.50 107 ILE A C 1
ATOM 876 O O . ILE A 1 107 ? -8.150 4.612 -5.810 1.00 91.50 107 ILE A O 1
ATOM 880 N N . LYS A 1 108 ? -9.090 2.658 -5.211 1.00 91.75 108 LYS A N 1
ATOM 881 C CA . LYS A 1 108 ? 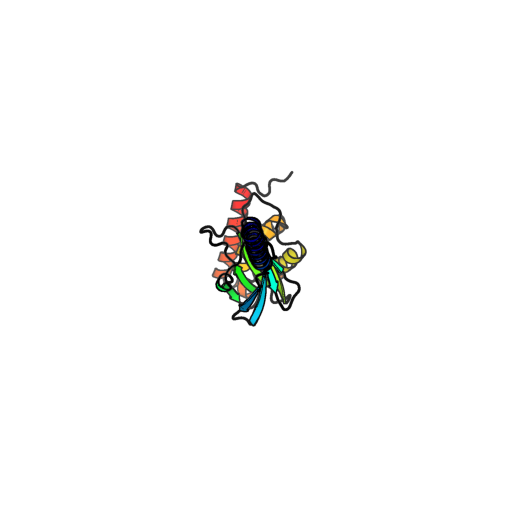-10.097 2.643 -6.282 1.00 91.75 108 LYS A CA 1
ATOM 882 C C . LYS A 1 108 ? -11.043 3.839 -6.240 1.00 91.75 108 LYS A C 1
ATOM 884 O O . LYS A 1 108 ? -11.507 4.259 -7.291 1.00 91.75 108 LYS A O 1
ATOM 889 N N . GLU A 1 109 ? -11.286 4.403 -5.058 1.00 90.88 109 GLU A N 1
ATOM 890 C CA . GLU A 1 109 ? -12.085 5.624 -4.897 1.00 90.88 109 GLU A CA 1
ATOM 891 C C . GLU A 1 109 ? -11.475 6.831 -5.629 1.00 90.88 109 GLU A C 1
ATOM 893 O O . GLU A 1 109 ? -12.208 7.636 -6.198 1.00 90.88 109 GLU A O 1
ATOM 898 N N . TYR A 1 110 ? -10.143 6.942 -5.642 1.00 90.31 110 TYR A N 1
ATOM 899 C CA . TYR A 1 110 ? -9.431 8.082 -6.229 1.00 90.31 110 TYR A CA 1
ATOM 900 C C . TYR A 1 110 ? -8.912 7.806 -7.643 1.00 90.31 110 TYR A C 1
ATOM 902 O O . TYR A 1 110 ? -8.495 8.734 -8.322 1.00 90.31 110 TYR A O 1
ATOM 910 N N . ASP A 1 111 ? -8.945 6.546 -8.086 1.00 89.69 111 ASP A N 1
ATOM 911 C CA . ASP A 1 111 ? -8.437 6.086 -9.386 1.00 89.69 111 ASP A CA 1
ATOM 912 C C . ASP A 1 111 ? -6.953 6.431 -9.645 1.00 89.69 111 ASP A C 1
ATOM 914 O O . ASP A 1 111 ? -6.488 6.445 -10.781 1.00 89.69 111 ASP A O 1
ATOM 918 N N . GLU A 1 112 ? -6.178 6.642 -8.580 1.00 87.19 112 GLU A N 1
ATOM 919 C CA . GLU A 1 112 ? -4.789 7.101 -8.638 1.00 87.19 112 GLU A CA 1
ATOM 920 C C . GLU A 1 112 ? -3.826 6.067 -8.053 1.00 87.19 112 GLU A C 1
ATOM 922 O O . GLU A 1 112 ? -4.095 5.468 -7.006 1.00 87.19 112 GLU A O 1
ATOM 927 N N . PHE A 1 113 ? -2.688 5.885 -8.730 1.00 91.75 113 PHE A N 1
ATOM 928 C CA . PHE A 1 113 ? -1.572 5.085 -8.238 1.00 91.75 113 PHE A CA 1
ATOM 929 C C . PHE A 1 113 ? -0.605 5.932 -7.404 1.00 91.75 113 PHE A C 1
ATOM 931 O O . PHE A 1 113 ? -0.312 7.081 -7.735 1.00 91.75 113 PHE A O 1
ATOM 938 N N . PHE A 1 114 ? -0.052 5.325 -6.362 1.00 89.81 114 PHE A N 1
ATOM 939 C CA . PHE A 1 114 ? 1.093 5.814 -5.604 1.00 89.81 114 PHE A CA 1
ATOM 940 C C . PHE A 1 114 ? 1.978 4.630 -5.218 1.00 89.81 114 PHE A C 1
ATOM 942 O O . PHE A 1 114 ? 1.566 3.472 -5.312 1.00 89.81 114 PHE A O 1
ATOM 949 N N . SER A 1 115 ? 3.204 4.914 -4.795 1.00 88.81 115 SER A N 1
ATOM 950 C CA . SER A 1 115 ? 4.143 3.882 -4.379 1.00 88.81 115 SER A CA 1
ATOM 951 C C . SER A 1 115 ? 4.522 4.005 -2.913 1.00 88.81 115 SER A C 1
ATOM 953 O O . SER A 1 115 ? 4.612 5.112 -2.385 1.00 88.81 115 SER A O 1
ATOM 955 N N . VAL A 1 116 ? 4.768 2.859 -2.285 1.00 87.44 116 VAL A N 1
ATOM 956 C CA . VAL A 1 116 ? 5.283 2.730 -0.921 1.00 87.44 116 VAL A CA 1
ATOM 957 C C . VAL A 1 116 ? 6.505 1.829 -0.971 1.00 87.44 116 VAL A C 1
ATOM 959 O O . VAL A 1 116 ? 6.434 0.725 -1.508 1.00 87.44 116 VAL A O 1
ATOM 962 N N . ILE A 1 117 ? 7.628 2.310 -0.445 1.00 81.44 117 ILE A N 1
ATOM 963 C CA . ILE A 1 117 ? 8.867 1.536 -0.351 1.00 81.44 117 ILE A CA 1
ATOM 964 C C . ILE A 1 117 ? 8.937 0.921 1.042 1.00 81.44 117 ILE A C 1
ATOM 966 O O . ILE A 1 117 ? 8.902 1.632 2.045 1.00 81.44 117 ILE A O 1
ATOM 970 N N . CYS A 1 118 ? 9.102 -0.395 1.119 1.00 72.94 118 CYS A N 1
ATOM 971 C CA . CYS A 1 118 ? 9.414 -1.061 2.375 1.00 72.94 118 CYS A CA 1
ATOM 972 C C . CYS A 1 118 ? 10.900 -0.868 2.704 1.00 72.94 118 CYS A C 1
ATOM 974 O O . CYS A 1 118 ? 11.773 -1.439 2.052 1.00 72.94 118 CYS A O 1
ATOM 976 N N . GLY A 1 119 ? 11.211 -0.036 3.705 1.00 60.34 119 GLY A N 1
ATOM 977 C CA . GLY A 1 119 ? 12.590 0.335 4.040 1.00 60.34 119 GLY A CA 1
ATOM 978 C C . GLY A 1 119 ? 12.843 0.636 5.523 1.00 60.34 119 GLY A C 1
ATOM 979 O O . GLY A 1 119 ? 11.949 1.055 6.251 1.00 60.34 119 GLY A O 1
ATOM 980 N N . ASP A 1 120 ? 14.088 0.376 5.941 1.00 52.38 120 ASP A N 1
ATOM 981 C CA . ASP A 1 120 ? 14.617 0.327 7.316 1.00 52.38 120 ASP A CA 1
ATOM 982 C C . ASP A 1 120 ? 14.483 1.642 8.119 1.00 52.38 120 ASP A C 1
ATOM 984 O O . ASP A 1 120 ? 14.639 2.745 7.592 1.00 52.38 120 ASP A O 1
ATOM 988 N N . GLU A 1 121 ? 14.301 1.500 9.437 1.00 51.00 121 GLU A N 1
ATOM 989 C CA . GLU A 1 121 ? 14.017 2.528 10.457 1.00 51.00 121 GLU A CA 1
ATOM 990 C C . GLU A 1 121 ? 15.027 3.696 10.520 1.00 51.00 121 GLU A C 1
ATOM 992 O O . GLU A 1 121 ? 14.802 4.686 11.220 1.00 51.00 121 GLU A O 1
ATOM 997 N N . LYS A 1 122 ? 16.151 3.604 9.800 1.00 46.69 122 LYS A N 1
ATOM 998 C CA . LYS A 1 122 ? 17.274 4.550 9.873 1.00 46.69 122 LYS A CA 1
ATOM 999 C C . LYS A 1 122 ? 17.446 5.496 8.689 1.00 46.69 122 LYS A C 1
ATOM 1001 O O . LYS A 1 122 ? 18.227 6.434 8.827 1.00 46.69 122 LYS A O 1
ATOM 1006 N N . ASN A 1 123 ? 16.732 5.327 7.576 1.00 41.25 123 ASN A N 1
ATOM 1007 C CA . ASN A 1 123 ? 16.889 6.196 6.400 1.00 41.25 123 ASN A CA 1
ATOM 1008 C C . ASN A 1 123 ? 15.557 6.843 5.998 1.00 41.25 123 ASN A C 1
ATOM 1010 O O . ASN A 1 123 ? 14.917 6.472 5.020 1.00 41.25 123 ASN A O 1
ATOM 1014 N N . LYS A 1 124 ? 15.164 7.849 6.787 1.00 45.78 124 LYS A N 1
ATOM 1015 C CA . LYS A 1 124 ? 14.059 8.773 6.512 1.00 45.78 124 LYS A CA 1
ATOM 1016 C C . LYS A 1 124 ? 14.400 9.677 5.313 1.00 45.78 124 LYS A C 1
ATOM 1018 O O . LYS A 1 124 ? 15.085 10.680 5.507 1.00 45.78 124 LYS A O 1
ATOM 1023 N N . SER A 1 125 ? 13.893 9.395 4.110 1.00 44.03 125 SER A N 1
ATOM 1024 C CA . SER A 1 125 ? 13.583 10.480 3.152 1.00 44.03 125 SER A CA 1
ATOM 1025 C C . SER A 1 125 ? 12.468 10.210 2.144 1.00 44.03 125 SER A C 1
ATOM 1027 O O . SER A 1 125 ? 11.965 11.186 1.597 1.00 44.03 125 SER A O 1
ATOM 1029 N N . ASP A 1 126 ? 12.015 8.968 1.956 1.00 53.38 126 ASP A N 1
ATOM 1030 C CA . ASP A 1 126 ? 11.059 8.645 0.880 1.00 53.38 126 ASP A CA 1
ATOM 1031 C C . ASP A 1 126 ? 9.697 8.173 1.423 1.00 53.38 126 ASP A C 1
ATOM 1033 O O . ASP A 1 126 ? 9.045 7.306 0.845 1.00 53.38 126 ASP A O 1
ATOM 1037 N N . TYR A 1 127 ? 9.267 8.730 2.563 1.00 63.56 127 TYR A N 1
ATOM 1038 C CA . TYR A 1 127 ? 7.931 8.472 3.109 1.00 63.56 127 TYR A CA 1
ATOM 1039 C C . TYR A 1 127 ? 6.841 8.906 2.131 1.00 63.56 127 TYR A C 1
ATOM 1041 O O . TYR A 1 127 ? 7.003 9.872 1.373 1.00 63.56 127 TYR A O 1
ATOM 1049 N N . MET A 1 128 ? 5.691 8.240 2.215 1.00 82.00 128 MET A N 1
ATOM 1050 C CA . MET A 1 128 ? 4.491 8.623 1.483 1.00 82.00 128 MET A CA 1
ATOM 1051 C C . MET A 1 128 ? 4.217 10.125 1.637 1.00 82.00 128 MET A C 1
ATOM 1053 O O . MET A 1 128 ? 4.078 10.652 2.741 1.00 82.00 128 MET A O 1
ATOM 1057 N N . GLY A 1 129 ? 4.120 10.840 0.514 1.00 80.44 129 GLY A N 1
ATOM 1058 C CA . GLY A 1 129 ? 3.805 12.266 0.533 1.00 80.44 129 GLY A CA 1
ATOM 1059 C C . GLY A 1 129 ? 2.482 12.538 1.259 1.00 80.44 129 GLY A C 1
ATOM 1060 O O . GLY A 1 129 ? 1.522 11.781 1.114 1.00 80.44 129 GLY A O 1
ATOM 1061 N N . LYS A 1 130 ? 2.408 13.650 2.004 1.00 85.06 130 LYS A N 1
ATOM 1062 C CA . LYS A 1 130 ? 1.258 13.990 2.865 1.00 85.06 130 LYS A CA 1
ATOM 1063 C C . LYS A 1 130 ? -0.100 13.914 2.152 1.00 85.06 130 LYS A C 1
ATOM 1065 O O . LYS A 1 130 ? -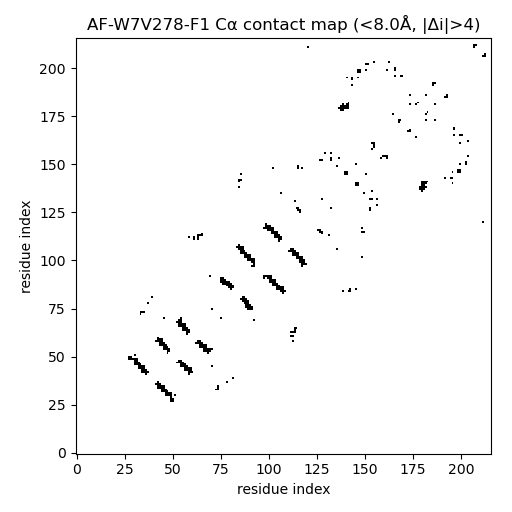1.078 13.490 2.750 1.00 85.06 130 LYS A O 1
ATOM 1070 N N . GLU A 1 131 ? -0.171 14.303 0.879 1.00 88.00 131 GLU A N 1
ATOM 1071 C CA . GLU A 1 131 ? -1.410 14.206 0.095 1.00 88.00 131 GLU A CA 1
ATOM 1072 C C . GLU A 1 131 ? -1.886 12.754 -0.072 1.00 88.00 131 GLU A C 1
ATOM 1074 O O . GLU A 1 131 ? -3.059 12.457 0.154 1.00 88.00 131 GLU A O 1
ATOM 1079 N N . ASN A 1 132 ? -0.975 11.842 -0.418 1.00 88.69 132 ASN A N 1
ATOM 1080 C CA . ASN A 1 132 ? -1.282 10.417 -0.531 1.00 88.69 132 ASN A CA 1
ATOM 1081 C C . ASN A 1 132 ? -1.596 9.821 0.841 1.00 88.69 132 ASN A C 1
ATOM 1083 O O . ASN A 1 132 ? -2.538 9.043 0.958 1.00 88.69 132 ASN A O 1
ATOM 1087 N N . ALA A 1 133 ? -0.891 10.255 1.887 1.00 90.19 133 ALA A N 1
ATOM 1088 C CA . ALA A 1 133 ? -1.149 9.812 3.251 1.00 90.19 133 ALA A CA 1
ATOM 1089 C C . ALA A 1 133 ? -2.555 10.207 3.733 1.00 90.19 133 ALA A C 1
ATOM 1091 O O . ALA A 1 133 ? -3.247 9.383 4.321 1.00 90.19 133 ALA A O 1
ATOM 1092 N N . GLU A 1 134 ? -3.042 11.410 3.408 1.00 92.38 134 GLU A N 1
ATOM 1093 C CA . GLU A 1 134 ? -4.432 11.803 3.686 1.00 92.38 134 GLU A CA 1
ATOM 1094 C C . GLU A 1 134 ? -5.452 10.941 2.922 1.00 92.38 134 GLU A C 1
ATOM 1096 O O . GLU A 1 134 ? -6.496 10.590 3.477 1.00 92.38 134 GLU A O 1
ATOM 1101 N N . LYS A 1 135 ? -5.166 10.577 1.663 1.00 92.31 135 LYS A N 1
ATOM 1102 C CA . LYS A 1 135 ? -6.026 9.676 0.872 1.00 92.31 135 LYS A CA 1
ATOM 1103 C C . LYS A 1 135 ? -6.057 8.272 1.478 1.00 92.31 135 LYS A C 1
ATOM 1105 O O . LYS A 1 135 ? -7.140 7.729 1.680 1.00 92.31 135 LYS A O 1
ATOM 1110 N N . VAL A 1 136 ? -4.892 7.712 1.812 1.00 92.69 136 VAL A N 1
ATOM 1111 C CA . VAL A 1 136 ? -4.748 6.389 2.442 1.00 92.69 136 VAL A CA 1
ATOM 1112 C C . VAL A 1 136 ? -5.430 6.355 3.799 1.00 92.69 136 VAL A C 1
ATOM 1114 O O . VAL A 1 136 ? -6.198 5.437 4.066 1.00 92.69 136 VAL A O 1
ATOM 1117 N N . LYS A 1 137 ? -5.221 7.379 4.629 1.00 93.69 137 LYS A N 1
ATOM 1118 C CA . LYS A 1 137 ? -5.811 7.481 5.965 1.00 93.69 137 LYS A CA 1
ATOM 1119 C C . LYS A 1 137 ? -7.333 7.317 5.948 1.00 93.69 137 LYS A C 1
ATOM 1121 O O . LYS A 1 137 ? -7.880 6.628 6.801 1.00 93.69 137 LYS A O 1
ATOM 1126 N N . ARG A 1 138 ? -8.019 7.894 4.955 1.00 93.75 138 ARG A N 1
ATOM 1127 C CA . ARG A 1 138 ? -9.489 7.818 4.819 1.00 93.75 138 ARG A CA 1
ATOM 1128 C C . ARG A 1 138 ? -10.029 6.415 4.569 1.00 93.75 138 ARG A C 1
ATOM 1130 O O . ARG A 1 138 ? -11.194 6.163 4.847 1.00 93.75 138 ARG A O 1
ATOM 1137 N N . VAL A 1 139 ? -9.199 5.523 4.041 1.00 93.56 139 VAL A N 1
ATOM 1138 C CA . VAL A 1 139 ? -9.567 4.140 3.709 1.00 93.56 139 VAL A CA 1
ATOM 1139 C C . VAL A 1 139 ? -8.712 3.124 4.467 1.00 93.56 139 VAL A C 1
ATOM 1141 O O . VAL A 1 139 ? -8.732 1.942 4.143 1.00 93.56 139 VAL A O 1
ATOM 1144 N N . PHE A 1 140 ? -7.952 3.574 5.468 1.00 95.12 140 PHE A N 1
ATOM 1145 C CA . PHE A 1 140 ? -6.900 2.802 6.123 1.00 95.12 140 PHE A CA 1
ATOM 1146 C C . PHE A 1 140 ? -7.402 1.480 6.704 1.00 95.12 140 PHE A C 1
ATOM 1148 O O . PHE A 1 140 ? -6.758 0.449 6.545 1.00 95.12 140 PHE A O 1
ATOM 1155 N N . LEU A 1 141 ? -8.585 1.493 7.320 1.00 95.94 141 LEU A N 1
ATOM 1156 C CA . LEU A 1 141 ? -9.193 0.323 7.950 1.00 95.94 141 LEU A CA 1
ATOM 1157 C C . LEU A 1 141 ? -10.015 -0.534 6.980 1.00 95.94 141 LEU A C 1
ATOM 1159 O O . LEU A 1 141 ? -10.606 -1.521 7.413 1.00 95.94 141 LEU A O 1
ATOM 1163 N N . CYS A 1 142 ? -10.060 -0.203 5.687 1.00 92.81 142 CYS A N 1
ATOM 1164 C CA . CYS A 1 142 ? -10.833 -0.968 4.710 1.00 92.81 142 CYS A CA 1
ATOM 1165 C C . CYS A 1 142 ? -10.198 -2.323 4.359 1.00 92.81 142 CYS A C 1
ATOM 1167 O O . CYS A 1 142 ? -10.901 -3.218 3.891 1.00 92.81 142 CYS A O 1
ATOM 1169 N N . ASP A 1 143 ? -8.882 -2.480 4.544 1.00 92.25 143 ASP A N 1
ATOM 1170 C CA . ASP A 1 143 ? -8.146 -3.660 4.088 1.00 92.25 143 ASP A CA 1
ATOM 1171 C C . ASP A 1 143 ? -6.914 -3.957 4.956 1.00 92.25 143 ASP A C 1
ATOM 1173 O O . ASP A 1 143 ? -6.174 -3.048 5.325 1.00 92.25 143 ASP A O 1
ATOM 1177 N N . ASP A 1 144 ? -6.679 -5.232 5.284 1.00 92.25 144 ASP A N 1
ATOM 1178 C CA . ASP A 1 144 ? -5.549 -5.637 6.133 1.00 92.25 144 ASP A CA 1
ATOM 1179 C C . ASP A 1 144 ? -4.190 -5.349 5.483 1.00 92.25 144 ASP A C 1
ATOM 1181 O O . ASP A 1 144 ? -3.253 -4.968 6.179 1.00 92.25 144 ASP A O 1
ATOM 1185 N N . LEU A 1 145 ? -4.077 -5.536 4.165 1.00 90.69 145 LEU A N 1
ATOM 1186 C CA . LEU A 1 145 ? -2.836 -5.307 3.431 1.00 90.69 145 LEU A CA 1
ATOM 1187 C C . LEU A 1 145 ? -2.518 -3.811 3.379 1.00 90.69 145 LEU A C 1
ATOM 1189 O O . LEU A 1 145 ? -1.358 -3.422 3.476 1.00 90.69 145 LEU A O 1
ATOM 1193 N N . LEU A 1 146 ? -3.545 -2.962 3.275 1.00 91.69 146 LEU A N 1
ATOM 1194 C CA . LEU A 1 146 ? -3.352 -1.516 3.363 1.00 91.69 146 LEU A CA 1
ATOM 1195 C C . LEU A 1 146 ? -2.825 -1.109 4.744 1.00 91.69 146 LEU A C 1
ATOM 1197 O O . LEU A 1 146 ? -1.914 -0.286 4.821 1.00 91.69 146 LEU A O 1
ATOM 1201 N N . VAL A 1 147 ? -3.367 -1.704 5.814 1.00 94.00 147 VAL A N 1
ATOM 1202 C CA . VAL A 1 147 ? -2.858 -1.501 7.178 1.00 94.00 147 VAL A CA 1
ATOM 1203 C C . VAL A 1 147 ? -1.396 -1.923 7.272 1.00 94.00 147 VAL A C 1
ATOM 1205 O O . VAL A 1 147 ? -0.569 -1.158 7.755 1.00 94.00 147 VAL A O 1
ATOM 1208 N N . GLU A 1 148 ? -1.071 -3.118 6.786 1.00 90.69 148 GLU A N 1
ATOM 1209 C CA . GLU A 1 148 ? 0.276 -3.686 6.846 1.00 90.69 148 GLU A CA 1
ATOM 1210 C C . GLU A 1 148 ? 1.318 -2.839 6.103 1.00 90.69 148 GLU A C 1
ATOM 1212 O O . GLU A 1 148 ? 2.382 -2.562 6.653 1.00 90.69 148 GLU A O 1
ATOM 1217 N N . ILE A 1 149 ? 1.006 -2.396 4.881 1.00 89.00 149 ILE A N 1
ATOM 1218 C CA . ILE A 1 149 ? 1.944 -1.643 4.037 1.00 89.00 149 ILE A CA 1
ATOM 1219 C C . ILE A 1 149 ? 2.112 -0.205 4.539 1.00 89.00 149 ILE A C 1
ATOM 1221 O O . ILE A 1 149 ? 3.228 0.305 4.593 1.00 89.00 149 ILE A O 1
ATOM 1225 N N . CYS A 1 150 ? 1.013 0.463 4.899 1.00 91.19 150 CYS A N 1
ATOM 1226 C CA . CYS A 1 150 ? 1.014 1.914 5.088 1.00 91.19 150 CYS A CA 1
ATOM 1227 C C . CYS A 1 150 ? 1.151 2.363 6.548 1.00 91.19 150 CYS A C 1
ATOM 1229 O O . CYS A 1 150 ? 1.311 3.561 6.782 1.00 91.19 150 CYS A O 1
ATOM 1231 N N . ILE A 1 151 ? 1.080 1.460 7.539 1.00 91.25 151 ILE A N 1
ATOM 1232 C CA . ILE A 1 151 ? 1.149 1.857 8.958 1.00 91.25 151 ILE A CA 1
ATOM 1233 C C . ILE A 1 151 ? 2.442 2.611 9.283 1.00 91.25 151 ILE A C 1
ATOM 1235 O O . ILE A 1 151 ? 2.403 3.561 10.052 1.00 91.25 151 ILE A O 1
ATOM 1239 N N . VAL A 1 152 ? 3.562 2.246 8.658 1.00 87.94 152 VAL A N 1
ATOM 1240 C CA . VAL A 1 152 ? 4.863 2.898 8.875 1.00 87.94 152 VAL A CA 1
ATOM 1241 C C . VAL A 1 152 ? 4.819 4.376 8.487 1.00 87.94 152 VAL A C 1
ATOM 1243 O O . VAL A 1 152 ? 5.205 5.241 9.274 1.00 87.94 152 VAL A O 1
ATOM 1246 N N . ASP A 1 153 ? 4.321 4.668 7.284 1.00 87.69 153 ASP A N 1
ATOM 1247 C CA . ASP A 1 153 ? 4.180 6.032 6.774 1.00 87.69 153 ASP A CA 1
ATOM 1248 C C . ASP A 1 153 ? 3.153 6.834 7.580 1.00 87.69 153 ASP A C 1
ATOM 1250 O O . ASP A 1 153 ? 3.383 7.999 7.916 1.00 87.69 153 ASP A O 1
ATOM 1254 N N . LEU A 1 154 ? 2.009 6.219 7.894 1.00 91.12 154 LEU A N 1
ATOM 1255 C CA . LEU A 1 154 ? 0.944 6.892 8.630 1.00 91.12 154 LEU A CA 1
ATOM 1256 C C . LEU A 1 154 ? 1.334 7.183 10.074 1.00 91.12 154 LEU A C 1
ATOM 1258 O O . LEU A 1 154 ? 1.026 8.263 10.559 1.00 91.12 154 LEU A O 1
ATOM 1262 N N . ASP A 1 155 ? 2.028 6.273 10.748 1.00 91.06 155 ASP A N 1
ATOM 1263 C CA . ASP A 1 155 ? 2.539 6.488 12.100 1.00 91.06 155 ASP A CA 1
ATOM 1264 C C . ASP A 1 155 ? 3.607 7.589 12.123 1.00 91.06 155 ASP A C 1
ATOM 1266 O O . ASP A 1 155 ? 3.584 8.464 12.983 1.00 91.06 155 ASP A O 1
ATOM 1270 N N . TYR A 1 156 ? 4.489 7.632 11.120 1.00 87.19 156 TYR A N 1
ATOM 1271 C CA . TYR A 1 156 ? 5.463 8.717 10.994 1.00 87.19 156 TYR A CA 1
ATOM 1272 C C . TYR A 1 156 ? 4.806 10.100 10.826 1.00 87.19 156 TYR A C 1
ATOM 1274 O O . TYR A 1 156 ? 5.301 11.092 11.365 1.00 87.19 156 TYR A O 1
ATOM 1282 N N . LEU A 1 157 ? 3.702 10.186 10.079 1.00 88.56 157 LEU A N 1
ATOM 1283 C CA . LEU A 1 157 ? 3.020 11.452 9.785 1.00 88.56 157 LEU A CA 1
ATOM 1284 C C . LEU A 1 157 ? 1.927 11.828 10.800 1.00 88.56 157 LEU A C 1
ATOM 1286 O O . LEU A 1 157 ? 1.638 13.015 10.963 1.00 88.56 157 LEU A O 1
ATOM 1290 N N . TYR A 1 158 ? 1.310 10.837 11.446 1.00 91.69 158 TYR A N 1
ATOM 1291 C CA . TYR A 1 158 ? 0.088 10.957 12.247 1.00 91.69 158 TYR A CA 1
ATOM 1292 C C . TYR A 1 158 ? 0.106 10.040 13.485 1.00 91.69 158 TYR A C 1
ATOM 1294 O O . TYR A 1 158 ? -0.916 9.436 13.811 1.00 91.69 158 TYR A O 1
ATOM 1302 N N . HIS A 1 159 ? 1.245 9.935 14.177 1.00 92.25 159 HIS A N 1
ATOM 1303 C CA . HIS A 1 159 ? 1.431 9.065 15.349 1.00 92.25 159 HIS A CA 1
ATOM 1304 C C . HIS A 1 159 ? 0.249 9.093 16.335 1.00 92.25 159 HIS A C 1
ATOM 1306 O O . HIS A 1 159 ? -0.372 8.062 16.591 1.00 92.25 159 HIS A O 1
ATOM 1312 N N . ASP A 1 160 ? -0.128 10.283 16.816 1.00 94.94 160 ASP A N 1
ATOM 1313 C CA . ASP A 1 160 ? -1.224 10.453 17.781 1.00 94.94 160 ASP A CA 1
ATOM 1314 C C . ASP A 1 160 ? -2.567 9.916 17.251 1.00 94.94 160 ASP A C 1
ATOM 1316 O O . ASP A 1 160 ? -3.350 9.335 18.002 1.00 94.94 160 ASP A O 1
ATOM 1320 N N . GLU A 1 161 ? -2.836 10.069 15.949 1.00 96.00 161 GLU A N 1
ATOM 1321 C CA . GLU A 1 161 ? -4.055 9.538 15.328 1.00 96.00 161 GLU A CA 1
ATOM 1322 C C . GLU A 1 161 ? -4.010 8.006 15.235 1.00 96.00 161 GLU A C 1
ATOM 1324 O O . GLU A 1 161 ? -5.037 7.359 15.432 1.00 96.00 161 GLU A O 1
ATOM 1329 N N . MET A 1 162 ? -2.843 7.405 14.967 1.00 96.31 162 MET A N 1
ATOM 1330 C CA . MET A 1 162 ? -2.692 5.942 14.943 1.00 96.31 162 MET A CA 1
ATOM 1331 C C . MET A 1 162 ? -2.879 5.331 16.336 1.00 96.31 162 MET A C 1
ATOM 1333 O O . MET A 1 162 ? -3.499 4.272 16.467 1.00 96.31 162 MET A O 1
ATOM 1337 N N . VAL A 1 163 ? -2.399 6.018 17.377 1.00 96.75 163 VAL A N 1
ATOM 1338 C CA . VAL A 1 163 ? -2.623 5.637 18.778 1.00 96.75 163 VAL A CA 1
ATOM 1339 C C . VAL A 1 163 ? -4.110 5.739 19.148 1.00 96.75 163 VAL A C 1
ATOM 1341 O O . VAL A 1 163 ? -4.646 4.780 19.703 1.00 96.75 163 VAL A O 1
ATOM 1344 N N . ASP A 1 164 ? -4.797 6.835 18.788 1.00 97.38 164 ASP A N 1
ATOM 1345 C CA . ASP A 1 164 ? -6.250 7.003 19.009 1.00 97.38 164 ASP A CA 1
ATOM 1346 C C . ASP A 1 164 ? -7.065 5.903 18.312 1.00 97.38 164 ASP A C 1
ATOM 1348 O O . ASP A 1 164 ? -7.966 5.314 18.911 1.00 97.38 164 ASP A O 1
ATOM 1352 N N . ILE A 1 165 ? -6.720 5.567 17.063 1.00 97.69 165 ILE A N 1
ATOM 1353 C CA . ILE A 1 165 ? -7.369 4.474 16.325 1.00 97.69 165 ILE A CA 1
ATOM 1354 C C . ILE A 1 165 ? -7.194 3.142 17.062 1.00 97.69 165 ILE A C 1
ATOM 1356 O O . ILE A 1 165 ? -8.171 2.407 17.224 1.00 97.69 165 ILE A O 1
ATOM 1360 N N . LEU A 1 166 ? -5.977 2.809 17.509 1.00 97.75 166 LEU A N 1
ATOM 1361 C CA . LEU A 1 166 ? -5.725 1.550 18.212 1.00 97.75 166 LEU A CA 1
ATOM 1362 C C . LEU A 1 166 ? -6.504 1.461 19.531 1.00 97.75 166 LEU A C 1
ATOM 1364 O O . LEU A 1 166 ? -7.068 0.403 19.828 1.00 97.75 166 LEU A O 1
ATOM 1368 N N . ASP A 1 167 ? -6.532 2.542 20.311 1.00 97.81 167 ASP A N 1
ATOM 1369 C CA . ASP A 1 167 ? -7.257 2.588 21.583 1.00 97.81 167 ASP A CA 1
ATOM 1370 C C . ASP A 1 167 ? -8.759 2.368 21.361 1.00 97.81 167 ASP A C 1
ATOM 1372 O O . ASP A 1 167 ? -9.339 1.431 21.916 1.00 97.81 167 ASP A O 1
ATOM 1376 N N . LYS A 1 168 ? -9.361 3.118 20.430 1.00 97.44 168 LYS A N 1
ATOM 1377 C CA . LYS A 1 168 ? -10.775 2.971 20.053 1.00 97.44 168 LYS A CA 1
ATOM 1378 C C . LYS A 1 168 ? -11.120 1.567 19.568 1.00 97.44 168 LYS A C 1
ATOM 1380 O O . LYS A 1 168 ? -12.111 0.983 20.005 1.00 97.44 168 LYS A O 1
ATOM 1385 N N . LEU A 1 169 ? -10.292 0.983 18.700 1.00 96.50 169 LEU A N 1
ATOM 1386 C CA . LEU A 1 169 ? -10.499 -0.385 18.219 1.00 96.50 169 LEU A CA 1
ATOM 1387 C C . LEU A 1 169 ? -10.432 -1.415 19.358 1.00 96.50 169 LEU A C 1
ATOM 1389 O O . LEU A 1 169 ? -11.233 -2.350 19.381 1.00 96.50 169 LEU A O 1
ATOM 1393 N N . THR A 1 170 ? -9.504 -1.237 20.302 1.00 95.19 170 THR A N 1
ATOM 1394 C CA . THR A 1 170 ? -9.304 -2.143 21.446 1.00 95.19 170 THR A CA 1
ATOM 1395 C C . THR A 1 170 ? -10.435 -2.032 22.471 1.00 95.19 170 THR A C 1
ATOM 1397 O O . THR A 1 170 ? -10.834 -3.039 23.055 1.00 95.19 170 THR A O 1
ATOM 1400 N N . ASN A 1 171 ? -10.981 -0.830 22.660 1.00 96.00 171 ASN A N 1
ATOM 1401 C CA . ASN A 1 171 ? -12.081 -0.554 23.586 1.00 96.00 171 ASN A CA 1
ATOM 1402 C C . ASN A 1 171 ? -13.472 -0.760 22.956 1.00 96.00 171 ASN A C 1
ATOM 1404 O O . ASN A 1 171 ? -14.485 -0.555 23.623 1.00 96.00 171 ASN A O 1
ATOM 1408 N N . HIS A 1 172 ? -13.537 -1.214 21.696 1.00 94.25 172 HIS A N 1
ATOM 1409 C CA . HIS A 1 172 ? -14.772 -1.362 20.916 1.00 94.25 172 HIS A CA 1
ATOM 1410 C C . HIS A 1 172 ? -15.553 -0.041 20.728 1.00 94.25 172 HIS A C 1
ATOM 1412 O O . HIS A 1 172 ? -16.775 -0.036 20.569 1.00 94.25 172 HIS A O 1
ATOM 1418 N N . GLU A 1 173 ? -14.844 1.088 20.719 1.00 95.88 173 GLU A N 1
ATOM 1419 C CA . GLU A 1 173 ? -15.379 2.438 20.534 1.00 95.88 173 GLU A CA 1
ATOM 1420 C C . GLU A 1 173 ? -15.319 2.832 19.052 1.00 95.88 173 GLU A C 1
ATOM 1422 O O . GLU A 1 173 ? -14.489 3.623 18.616 1.00 95.88 173 GLU A O 1
ATOM 1427 N N . TYR A 1 174 ? -16.199 2.249 18.236 1.00 94.19 174 TYR A N 1
ATOM 1428 C CA . TYR A 1 174 ? -16.159 2.426 16.775 1.00 94.19 174 TYR A CA 1
ATOM 1429 C C . TYR A 1 174 ? -16.717 3.763 16.269 1.00 94.19 174 TYR A C 1
ATOM 1431 O O . TYR A 1 174 ? -16.683 4.027 15.064 1.00 94.19 174 TYR A O 1
ATOM 1439 N N . GLU A 1 175 ? -17.246 4.602 17.162 1.00 90.75 175 GLU A N 1
ATOM 1440 C CA . GLU A 1 175 ? -17.714 5.935 16.795 1.00 90.75 175 GLU A CA 1
ATOM 1441 C C . GLU A 1 175 ? -16.555 6.732 16.172 1.00 90.75 175 GLU A C 1
ATOM 1443 O O . GLU A 1 175 ? -15.410 6.655 16.609 1.00 90.75 175 GLU A O 1
ATOM 1448 N N . GLU A 1 176 ? -16.844 7.467 15.098 1.00 92.25 176 GLU A N 1
ATOM 1449 C CA . GLU A 1 176 ? -15.872 8.241 14.312 1.00 92.25 176 GLU A CA 1
ATOM 1450 C C . GLU A 1 176 ? -14.834 7.442 13.504 1.00 92.25 176 GLU A C 1
ATOM 1452 O O . GLU A 1 176 ? -14.184 8.043 12.647 1.00 92.25 176 GLU A O 1
ATOM 1457 N N . LEU A 1 177 ? -14.683 6.125 13.692 1.00 96.19 177 LEU A N 1
ATOM 1458 C CA . LEU A 1 177 ? -13.734 5.321 12.902 1.00 96.19 177 LEU A CA 1
ATOM 1459 C C . LEU A 1 177 ? -14.185 5.105 11.447 1.00 96.19 177 LEU A C 1
ATOM 1461 O O . LEU A 1 177 ? -13.368 4.760 10.592 1.00 96.19 177 LEU A O 1
ATOM 1465 N N . GLU A 1 178 ? -15.451 5.400 11.133 1.00 95.12 178 GLU A N 1
ATOM 1466 C CA . GLU A 1 178 ? -15.973 5.430 9.758 1.00 95.12 178 GLU A CA 1
ATOM 1467 C C . GLU A 1 178 ? -15.167 6.381 8.855 1.00 95.12 178 GLU A C 1
ATOM 1469 O O . GLU A 1 178 ? -14.995 6.112 7.668 1.00 95.12 178 GLU A O 1
ATOM 1474 N N . LYS A 1 179 ? -14.590 7.458 9.417 1.00 94.88 179 LYS A N 1
ATOM 1475 C CA . LYS A 1 179 ? -13.748 8.412 8.667 1.00 94.88 179 LYS A CA 1
ATOM 1476 C C . LYS A 1 179 ? -12.416 7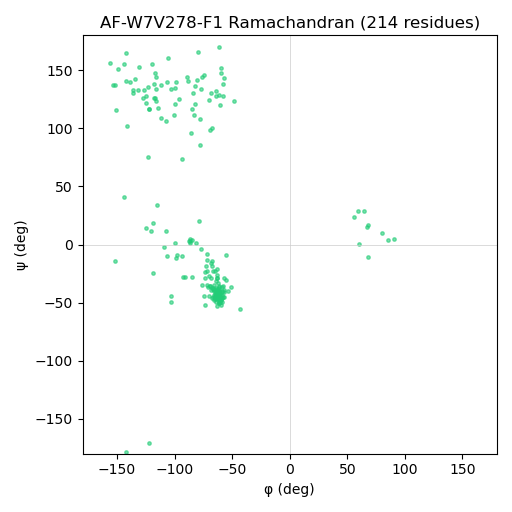.819 8.190 1.00 94.88 179 LYS A C 1
ATOM 1478 O O . LYS A 1 179 ? -11.751 8.436 7.362 1.00 94.88 179 LYS A O 1
ATOM 1483 N N . TYR A 1 180 ? -12.039 6.659 8.726 1.00 96.06 180 TYR A N 1
ATOM 1484 C CA . TYR A 1 180 ? -10.859 5.883 8.345 1.00 96.06 180 TYR A CA 1
ATOM 1485 C C . TYR A 1 180 ? -11.228 4.617 7.558 1.00 96.06 180 TYR A C 1
ATOM 1487 O O . TYR A 1 180 ? -10.390 3.734 7.377 1.00 96.06 180 TYR A O 1
ATOM 1495 N N . GLY A 1 181 ? -12.483 4.503 7.112 1.00 93.25 181 GLY A N 1
ATOM 1496 C CA . GLY A 1 181 ? -12.951 3.402 6.276 1.00 93.25 181 GLY A CA 1
ATOM 1497 C C . GLY A 1 181 ? -13.514 2.203 7.040 1.00 93.25 181 GLY A C 1
ATOM 1498 O O . GLY A 1 181 ? -13.871 1.204 6.419 1.00 93.25 181 GLY A O 1
ATOM 1499 N N . LEU A 1 182 ? -13.638 2.277 8.371 1.00 94.56 182 LEU A N 1
ATOM 1500 C CA . LEU A 1 182 ? -14.261 1.200 9.140 1.00 94.56 182 LEU A CA 1
ATOM 1501 C C . LEU A 1 182 ? -15.766 1.148 8.853 1.00 94.56 182 LEU A C 1
ATOM 1503 O O . LEU A 1 182 ? -16.481 2.129 9.048 1.00 94.56 182 LEU A O 1
ATOM 1507 N N . THR A 1 183 ? -16.264 -0.007 8.423 1.00 92.06 183 THR A N 1
ATOM 1508 C CA . THR A 1 183 ? -17.696 -0.212 8.162 1.00 92.06 183 THR A CA 1
ATOM 1509 C C . THR A 1 183 ? -18.345 -1.064 9.248 1.00 92.06 183 THR A C 1
ATOM 1511 O O . THR A 1 183 ? -17.674 -1.820 9.948 1.00 92.06 183 THR A O 1
ATOM 1514 N N . LYS A 1 184 ? -19.678 -1.005 9.359 1.00 90.62 184 LYS A N 1
ATOM 1515 C CA . LYS A 1 184 ? -20.428 -1.867 10.291 1.00 90.62 184 LYS A CA 1
ATOM 1516 C C . LYS A 1 184 ? -20.206 -3.356 10.024 1.00 90.62 184 LYS A C 1
ATOM 1518 O O . LYS A 1 184 ? -20.000 -4.111 10.963 1.00 90.62 184 LYS A O 1
ATOM 1523 N N . GLU A 1 185 ? -20.170 -3.759 8.757 1.00 90.62 185 GLU A N 1
ATOM 1524 C CA . GLU A 1 185 ? -19.884 -5.145 8.369 1.00 90.62 185 GLU A CA 1
ATOM 1525 C C . GLU A 1 185 ? -18.509 -5.600 8.889 1.00 90.62 185 GLU A C 1
ATOM 1527 O O . GLU A 1 185 ? -18.381 -6.687 9.444 1.00 90.62 185 GLU A O 1
ATOM 1532 N N . MET A 1 186 ? -17.497 -4.729 8.829 1.00 90.44 186 MET A N 1
ATOM 1533 C CA . MET A 1 186 ? -16.162 -5.015 9.373 1.00 90.44 186 MET A CA 1
ATOM 1534 C C . MET A 1 186 ? -16.139 -5.101 10.902 1.00 90.44 186 MET A C 1
ATOM 1536 O O . MET A 1 186 ? -15.312 -5.821 11.450 1.00 90.44 186 MET A O 1
ATOM 1540 N N . THR A 1 187 ? -17.026 -4.388 11.605 1.00 90.62 187 THR A N 1
ATOM 1541 C CA . THR A 1 187 ? -17.150 -4.531 13.069 1.00 90.62 187 THR A CA 1
ATOM 1542 C C . THR A 1 187 ? -17.791 -5.857 13.482 1.00 90.62 187 THR A C 1
ATOM 1544 O O . THR A 1 187 ? -17.571 -6.325 14.596 1.00 90.62 187 THR A O 1
ATOM 1547 N N . GLU A 1 188 ? -18.560 -6.478 12.585 1.00 91.44 188 GLU A N 1
ATOM 1548 C CA . GLU A 1 188 ? -19.170 -7.794 12.790 1.00 91.44 188 GLU A CA 1
ATOM 1549 C C . GLU A 1 188 ? -18.198 -8.933 12.415 1.00 91.44 188 GLU A C 1
ATOM 1551 O O . GLU A 1 188 ? -18.232 -10.003 13.030 1.00 91.44 188 GLU A O 1
ATOM 1556 N N . ASP A 1 189 ? -17.267 -8.690 11.483 1.00 91.25 189 ASP A N 1
ATOM 1557 C CA . ASP A 1 189 ? -16.144 -9.583 11.173 1.00 91.25 189 ASP A CA 1
ATOM 1558 C C . ASP A 1 189 ? -15.016 -9.467 12.214 1.00 91.25 189 ASP A C 1
ATOM 1560 O O . ASP A 1 189 ? -14.024 -8.745 12.072 1.00 91.25 189 ASP A O 1
ATOM 1564 N N . THR A 1 190 ? -15.163 -10.240 13.287 1.00 89.06 190 THR A N 1
ATOM 1565 C CA . THR A 1 190 ? -14.211 -10.251 14.404 1.00 89.06 190 THR A CA 1
ATOM 1566 C C . THR A 1 190 ? -12.812 -10.737 13.996 1.00 89.06 190 THR A C 1
ATOM 1568 O O . THR A 1 190 ? -11.825 -10.329 14.608 1.00 89.06 190 THR A O 1
ATOM 1571 N N . GLU A 1 191 ? -12.688 -11.607 12.988 1.00 92.75 191 GLU A N 1
ATOM 1572 C CA . GLU A 1 191 ? -11.389 -12.150 12.574 1.00 92.75 191 GLU A CA 1
ATOM 1573 C C . GLU A 1 191 ? -10.573 -11.090 11.831 1.00 92.75 191 GLU A C 1
ATOM 1575 O O . GLU A 1 191 ? -9.441 -10.791 12.228 1.00 92.75 191 GLU A O 1
ATOM 1580 N N . SER A 1 192 ? -11.169 -10.467 10.810 1.00 89.56 192 SER A N 1
ATOM 1581 C CA . SER A 1 192 ? -10.509 -9.405 10.051 1.00 89.56 192 SER A CA 1
ATOM 1582 C C . SER A 1 192 ? -10.183 -8.198 10.935 1.00 89.56 192 SER A C 1
ATOM 1584 O O . SER A 1 192 ? -9.081 -7.648 10.860 1.00 89.56 192 SER A O 1
ATOM 1586 N N . LEU A 1 193 ? -11.089 -7.813 11.840 1.00 94.00 193 LEU A N 1
ATOM 1587 C CA . LEU A 1 193 ? -10.853 -6.699 12.758 1.00 94.00 193 LEU A CA 1
ATOM 1588 C C . LEU A 1 193 ? -9.684 -6.973 13.716 1.00 94.00 193 LEU A C 1
ATOM 1590 O O . LEU A 1 193 ? -8.792 -6.135 13.862 1.00 94.00 193 LEU A O 1
ATOM 1594 N N . ASN A 1 194 ? -9.634 -8.164 14.322 1.00 95.31 194 ASN A N 1
ATOM 1595 C CA . ASN A 1 194 ? -8.539 -8.545 15.220 1.00 95.31 194 ASN A CA 1
ATOM 1596 C C . ASN A 1 194 ? -7.184 -8.583 14.510 1.00 95.31 194 ASN A C 1
ATOM 1598 O O . ASN A 1 194 ? -6.157 -8.258 15.118 1.00 95.31 194 ASN A O 1
ATOM 1602 N N . LYS A 1 195 ? -7.166 -8.953 13.226 1.00 95.62 195 LYS A N 1
ATOM 1603 C CA . LYS A 1 195 ? -5.945 -8.930 12.424 1.00 95.62 195 LYS A CA 1
ATOM 1604 C C . LYS A 1 195 ? -5.429 -7.501 12.238 1.00 95.62 195 LYS A C 1
ATOM 1606 O O . LYS A 1 195 ? -4.258 -7.261 12.530 1.00 95.62 195 LYS A O 1
ATOM 1611 N N . LYS A 1 196 ? -6.290 -6.541 11.875 1.00 95.62 196 LYS A N 1
ATOM 1612 C CA . LYS A 1 196 ? -5.912 -5.114 11.783 1.00 95.62 196 LYS A CA 1
ATOM 1613 C C . LYS A 1 196 ? -5.400 -4.565 13.113 1.00 95.62 196 LYS A C 1
ATOM 1615 O O . LYS A 1 196 ? -4.339 -3.948 13.147 1.00 95.62 196 LYS A O 1
ATOM 1620 N N . ILE A 1 197 ? -6.099 -4.855 14.216 1.00 96.81 197 ILE A N 1
ATOM 1621 C CA . ILE A 1 197 ? -5.676 -4.449 15.570 1.00 96.81 197 ILE A CA 1
ATOM 1622 C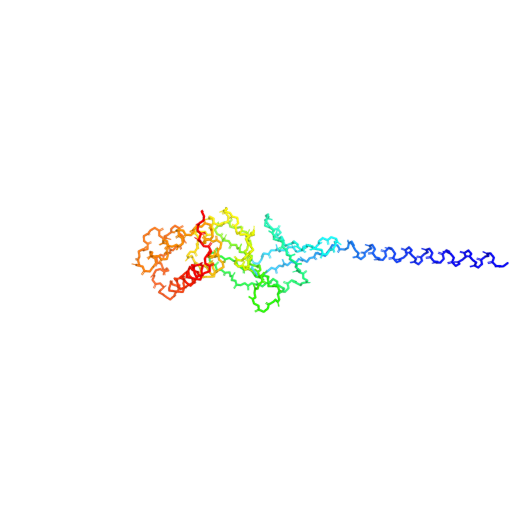 C . ILE A 1 197 ? -4.278 -4.984 15.879 1.00 96.81 197 ILE A C 1
ATOM 1624 O O . ILE A 1 197 ? -3.421 -4.253 16.371 1.00 96.81 197 ILE A O 1
ATOM 1628 N N . THR A 1 198 ? -4.032 -6.257 15.566 1.00 97.38 198 THR A N 1
ATOM 1629 C CA . THR A 1 198 ? -2.739 -6.903 15.811 1.00 97.38 198 THR A CA 1
ATOM 1630 C C . THR A 1 198 ? -1.622 -6.259 14.991 1.00 97.38 198 THR A C 1
ATOM 1632 O O . THR A 1 198 ? -0.550 -6.007 15.538 1.00 97.38 198 THR A O 1
ATOM 1635 N N . LEU A 1 199 ? -1.867 -5.954 13.712 1.00 95.25 199 LEU A N 1
ATOM 1636 C CA . LEU A 1 199 ? -0.899 -5.276 12.843 1.00 95.25 199 LEU A CA 1
ATOM 1637 C C . LEU A 1 199 ? -0.511 -3.898 13.397 1.00 95.25 199 LEU A C 1
ATOM 1639 O O . LEU A 1 199 ? 0.674 -3.641 13.612 1.00 95.25 199 LEU A O 1
ATOM 1643 N N . ILE A 1 200 ? -1.505 -3.056 13.704 1.00 96.50 200 ILE A N 1
ATOM 1644 C CA . ILE A 1 200 ? -1.287 -1.700 14.237 1.00 96.50 200 ILE A CA 1
ATOM 1645 C C . ILE A 1 200 ? -0.539 -1.771 15.573 1.00 96.50 200 ILE A C 1
ATOM 1647 O O . ILE A 1 200 ? 0.482 -1.112 15.760 1.00 96.50 200 ILE A O 1
ATOM 1651 N N . LYS A 1 201 ? -1.003 -2.622 16.495 1.00 96.69 201 LYS A N 1
ATOM 1652 C CA . LYS A 1 201 ? -0.394 -2.787 17.819 1.00 96.69 201 LYS A CA 1
ATOM 1653 C C . LYS A 1 201 ? 1.063 -3.232 17.743 1.00 96.69 201 LYS A C 1
ATOM 1655 O O . LYS A 1 201 ? 1.907 -2.681 18.446 1.00 96.69 201 LYS A O 1
ATOM 1660 N N . ASN A 1 202 ? 1.360 -4.235 16.919 1.00 94.50 202 ASN A N 1
ATOM 1661 C CA . ASN A 1 202 ? 2.717 -4.760 16.791 1.00 94.50 202 ASN A CA 1
ATOM 1662 C C . ASN A 1 202 ? 3.673 -3.703 16.233 1.00 94.50 202 ASN A C 1
ATOM 1664 O O . ASN A 1 202 ? 4.803 -3.605 16.713 1.00 94.50 202 ASN A O 1
ATOM 1668 N N . TRP A 1 203 ? 3.220 -2.904 15.262 1.00 92.25 203 TRP A N 1
ATOM 1669 C CA . TRP A 1 203 ? 4.009 -1.795 14.739 1.00 92.25 203 TRP A CA 1
ATOM 1670 C C . TRP A 1 203 ? 4.284 -0.733 15.809 1.00 92.25 203 TRP A C 1
ATOM 1672 O O . TRP A 1 203 ? 5.445 -0.417 16.054 1.00 92.25 203 TRP A O 1
ATOM 1682 N N . LEU A 1 204 ? 3.249 -0.233 16.491 1.00 92.62 204 LEU A N 1
ATOM 1683 C CA . LEU A 1 204 ? 3.410 0.845 17.475 1.00 92.62 204 LEU A CA 1
ATOM 1684 C C . LEU A 1 204 ? 4.327 0.439 18.641 1.00 92.62 204 LEU A C 1
ATOM 1686 O O . LEU A 1 204 ? 5.193 1.215 19.038 1.00 92.62 204 LEU A O 1
ATOM 1690 N N . ILE A 1 205 ? 4.222 -0.805 19.127 1.00 92.06 205 ILE A N 1
ATOM 1691 C CA . ILE A 1 205 ? 5.142 -1.344 20.146 1.00 92.06 205 ILE A CA 1
ATOM 1692 C C . ILE A 1 205 ? 6.583 -1.379 19.622 1.00 92.06 205 ILE A C 1
ATOM 1694 O O . ILE A 1 205 ? 7.517 -1.016 20.337 1.00 92.06 205 ILE A O 1
ATOM 1698 N N . LYS A 1 206 ? 6.786 -1.827 18.377 1.00 89.19 206 LYS A N 1
ATOM 1699 C CA . LYS A 1 206 ? 8.115 -1.865 17.755 1.00 89.19 206 LYS A CA 1
ATOM 1700 C C . LYS A 1 206 ? 8.705 -0.455 17.638 1.00 89.19 206 LYS A C 1
ATOM 1702 O O . LYS A 1 206 ? 9.856 -0.251 18.019 1.00 89.19 206 LYS A O 1
ATOM 1707 N N . ALA A 1 207 ? 7.910 0.508 17.177 1.00 85.75 207 ALA A N 1
ATOM 1708 C CA . ALA A 1 207 ? 8.320 1.899 17.027 1.00 85.75 207 ALA A CA 1
ATOM 1709 C C . ALA A 1 207 ? 8.714 2.544 18.368 1.00 85.75 207 ALA A C 1
ATOM 1711 O O . ALA A 1 207 ? 9.719 3.255 18.436 1.00 85.75 207 ALA A O 1
ATOM 1712 N N . GLU A 1 208 ? 7.974 2.248 19.442 1.00 86.25 208 GLU A N 1
ATOM 1713 C CA . GLU A 1 208 ? 8.290 2.694 20.803 1.00 86.25 208 GLU A CA 1
ATOM 1714 C C . GLU A 1 208 ? 9.612 2.095 21.309 1.00 86.25 208 GLU A C 1
ATOM 1716 O O . GLU A 1 208 ? 10.492 2.830 21.759 1.00 86.25 208 GLU A O 1
ATOM 1721 N N . ILE A 1 209 ? 9.796 0.773 21.176 1.00 84.69 209 ILE A N 1
ATOM 1722 C CA . ILE A 1 209 ? 11.030 0.072 21.581 1.00 84.69 209 ILE A CA 1
ATOM 1723 C C . ILE A 1 209 ? 12.259 0.647 20.866 1.00 84.69 209 ILE A C 1
ATOM 1725 O O . ILE A 1 209 ? 13.323 0.783 21.473 1.00 84.69 209 ILE A O 1
ATOM 1729 N N . ASN A 1 210 ? 12.108 0.995 19.588 1.00 82.62 210 ASN A N 1
ATOM 1730 C CA . ASN A 1 210 ? 13.185 1.526 18.756 1.00 82.62 210 ASN A CA 1
ATOM 1731 C C . ASN A 1 210 ? 13.353 3.051 18.874 1.00 82.62 210 ASN A C 1
ATOM 1733 O O . ASN A 1 210 ? 14.241 3.617 18.235 1.00 82.62 210 ASN A O 1
ATOM 1737 N N . GLY A 1 211 ? 12.549 3.722 19.708 1.00 79.38 211 GLY A N 1
ATOM 1738 C CA . GLY A 1 211 ? 12.653 5.159 19.955 1.00 79.38 211 GLY A CA 1
ATOM 1739 C C . GLY A 1 211 ? 12.362 6.017 18.723 1.00 79.38 211 GLY A C 1
ATOM 1740 O O . GLY A 1 211 ? 12.895 7.117 18.609 1.00 79.38 211 GLY A O 1
ATOM 1741 N N . LEU A 1 212 ? 11.530 5.541 17.789 1.00 75.94 212 LEU A N 1
ATOM 1742 C CA . LEU A 1 212 ? 11.250 6.255 16.533 1.00 75.94 212 LEU A CA 1
ATOM 1743 C C . LEU A 1 212 ? 10.480 7.568 16.736 1.00 75.94 212 LEU A C 1
ATOM 1745 O O . LEU A 1 212 ? 10.515 8.434 15.855 1.00 75.94 212 LEU A O 1
ATOM 1749 N N . HIS A 1 213 ? 9.851 7.706 17.907 1.00 67.50 213 HIS A N 1
ATOM 1750 C CA . HIS A 1 213 ? 8.995 8.821 18.319 1.00 67.50 213 HIS A CA 1
ATOM 1751 C C . HIS A 1 213 ? 9.526 9.572 19.548 1.00 67.50 213 HIS A C 1
ATOM 1753 O O . HIS A 1 213 ? 8.775 10.280 20.217 1.00 67.50 213 HIS A O 1
ATOM 1759 N N . SER A 1 214 ? 10.816 9.437 19.887 1.00 49.59 214 SER A N 1
ATOM 1760 C CA . SER A 1 214 ? 11.419 10.300 20.909 1.00 49.59 214 SER A CA 1
ATOM 1761 C C . SER A 1 214 ? 11.527 11.727 20.362 1.00 49.59 214 SER A C 1
ATOM 1763 O O . SER A 1 214 ? 12.436 12.031 19.589 1.00 49.59 214 SER A O 1
ATOM 1765 N N . TYR A 1 215 ? 10.564 12.571 20.725 1.00 42.69 215 TYR A N 1
ATOM 1766 C CA . TYR A 1 215 ? 10.542 13.995 20.401 1.00 42.69 215 TYR A CA 1
ATOM 1767 C C . TYR A 1 215 ? 11.748 14.730 21.015 1.00 42.69 215 TYR A C 1
ATOM 1769 O O . TYR A 1 215 ? 11.979 14.628 22.223 1.00 42.69 215 TYR A O 1
ATOM 1777 N N . ASP A 1 216 ? 12.457 15.489 20.173 1.00 32.47 216 ASP A N 1
ATOM 1778 C CA . ASP A 1 216 ? 13.059 16.783 20.536 1.00 32.47 216 ASP A CA 1
ATOM 1779 C C . ASP A 1 216 ? 11.995 17.886 20.384 1.00 32.47 216 ASP A C 1
ATOM 1781 O O . ASP A 1 216 ? 11.241 17.842 19.379 1.00 32.47 216 ASP A O 1
#

Solvent-accessible surface area (backbone atoms only — not comparable to full-atom values): 12429 Å² total; per-residue (Å²): 116,74,70,61,59,55,50,53,53,52,53,51,51,52,53,50,52,50,50,50,51,50,52,52,50,60,64,52,57,56,55,49,72,48,79,38,74,49,96,88,70,52,44,36,38,37,38,30,44,46,83,70,73,45,25,37,40,27,41,75,87,56,92,36,67,46,82,36,87,74,81,89,56,70,82,48,59,36,83,73,48,77,61,94,56,41,36,34,33,36,36,64,67,81,49,95,82,52,60,58,21,35,35,41,38,25,43,56,91,74,76,45,62,50,67,46,65,40,72,66,99,82,69,91,80,77,65,61,54,69,72,58,44,58,57,46,47,39,45,34,62,60,39,61,67,53,39,66,71,44,44,65,48,44,38,74,76,36,43,72,59,51,51,51,50,52,51,28,63,75,70,69,48,63,76,79,41,51,65,24,33,42,46,74,70,50,70,69,36,60,66,66,44,51,50,44,52,49,52,54,50,54,49,54,54,51,40,58,76,70,51,76,76,72,80,130

Mean predicted aligned error: 9.54 Å

Organism: NCBI:txid1341157

Secondary structure (DSSP, 8-state):
-HHHHHHHHHHHHHHHHHHHHHHHHHHTT---EEEEE-TTS-EEEEEE-TTS--EEEEETTSS-EEEES----GGGEEEEEE-SSEEEEEE--S-TT-TT-EEEEEETTTTEEEEEE---TT--S-PPPHHHHHHHHHTGGG-HHHHHHHHHHHHHHHHHHHHHHHHHHHTT--TTGGGGT--HHHHH-HHHHHHHHHHHHHHHHHHHHTTTT---

Radius of gyration: 25.23 Å; Cα contacts (8 Å, |Δi|>4): 279; chains: 1; bounding box: 78×29×74 Å